Protein AF-A0A832JT34-F1 (afdb_monomer)

Solvent-accessible surface area (backbone atoms only — not comparable to full-atom values): 11904 Å² total; per-residue (Å²): 92,72,60,46,27,45,52,29,55,34,42,14,40,31,44,39,16,64,70,36,88,76,58,38,64,64,48,32,51,50,22,54,52,52,50,52,53,44,54,52,50,54,57,48,48,62,59,65,44,47,63,58,54,53,49,51,54,51,48,52,54,52,51,47,52,53,51,50,58,54,47,73,73,50,87,69,89,50,70,65,58,50,51,50,53,51,49,51,51,51,52,53,52,52,51,51,48,52,49,49,66,52,49,52,57,51,53,38,35,52,53,18,42,39,52,38,36,33,73,70,36,58,67,53,18,50,56,60,54,63,51,49,62,60,53,50,52,50,50,53,52,37,57,58,52,39,51,57,24,47,54,48,22,54,53,24,48,55,47,24,54,53,22,44,52,37,32,76,73,66,43,88,61,16,63,61,51,19,52,54,21,45,55,51,18,50,54,18,48,53,49,34,52,49,44,51,50,52,47,53,50,52,52,48,54,52,64,56,47,49,60,53,49,50,50,54,55,41,49,57,35,38,76,69,66,78,41,54,75,11,64,70,72,54

Sequence (234 aa):
MALGLLLPLILRDVVTALSSTPPDSRLLNQGMISLAAVAVAVSATEWLLRPFWNQMARGIVSVKKRILGRAATARGEGGDVIGRIVSDVDFVIWNSAAGFTAMLPSLLMAAASLAAMASLSPAMGLLGASIIPPLAAVTEFYGRRVEQARSVERSYYSQSIHSAERYLNGEAGGLSEFHTSLDRWLAGIMRIIHYDRVFWFSGLAVGASLPLAVLWLGLAELERGSMNVGALAG

pLDDT: mean 84.87, std 9.62, range [45.0, 97.5]

Nearest PDB structures (foldseek):
  7nsu-assembly1_D  TM=5.931E-01  e=7.763E+00  Escherichia coli
  2b5u-assembly2_C  TM=4.747E-01  e=4.703E+00  Escherichia coli
  1jch-assembly1_A  TM=4.566E-01  e=8.162E+00  Escherichia coli str. K-12 substr. W3110

Foldseek 3Di:
DLLLLQLLVLLLQLVLQVPDVVRDPVSNVVSVVSVVVSVVVVVVVVVVCVVVVVVLVVVLVVVLVVVVVVVVVVDDDCPVVSVVVNVVSCVVSVVVVVVCVVPVVVVVSLVSVLVNLCVQPVVSSVLSVVLVVVLVVLVVVLVVQLVVLVVQLVVLVVQLVVLVVCVVVVHPCSVVSNVVSVVSNVVSVVSNVVSVCSSVVSVVVSVVVSLVVLVVVVVVCVVVVVHPPSSSRD

Mean predicted aligned error: 8.64 Å

Radius of gyration: 27.17 Å; Cα contacts (8 Å, |Δi|>4): 173; chains: 1; bounding box: 67×34×78 Å

Structure (mmCIF, N/CA/C/O backbone):
data_AF-A0A832JT34-F1
#
_entry.id   AF-A0A832JT34-F1
#
loop_
_atom_site.group_PDB
_atom_site.id
_atom_site.type_symbol
_atom_site.label_atom_id
_atom_site.label_alt_id
_atom_site.label_comp_id
_atom_site.label_asym_id
_atom_site.label_entity_id
_atom_site.label_seq_id
_atom_site.pdbx_PDB_ins_code
_atom_site.Cartn_x
_atom_site.Cartn_y
_atom_site.Cartn_z
_atom_site.occupancy
_atom_site.B_iso_or_equiv
_atom_site.auth_seq_id
_atom_site.auth_comp_id
_atom_site.auth_asym_id
_atom_site.auth_atom_id
_atom_site.pdbx_PDB_model_num
ATOM 1 N N . MET A 1 1 ? 3.769 5.427 15.290 1.00 45.00 1 MET A N 1
ATOM 2 C CA . MET A 1 1 ? 3.607 4.005 15.668 1.00 45.00 1 MET A CA 1
ATOM 3 C C . MET A 1 1 ? 2.590 3.828 16.799 1.00 45.00 1 MET A C 1
ATOM 5 O O . MET A 1 1 ? 1.593 3.174 16.555 1.00 45.00 1 MET A O 1
ATOM 9 N N . ALA A 1 2 ? 2.736 4.485 17.962 1.00 48.16 2 ALA A N 1
ATOM 10 C CA . ALA A 1 2 ? 1.702 4.469 19.017 1.00 48.16 2 AL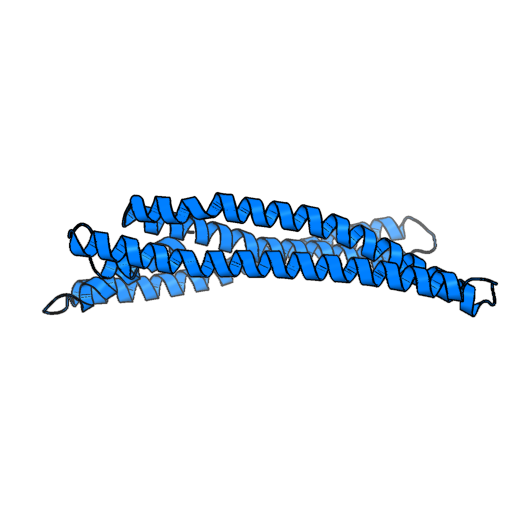A A CA 1
ATOM 11 C C . ALA A 1 2 ? 0.344 5.059 18.565 1.00 48.16 2 ALA A C 1
ATOM 13 O O . ALA A 1 2 ? -0.707 4.534 18.901 1.00 48.16 2 ALA A O 1
ATOM 14 N N . LEU A 1 3 ? 0.365 6.100 17.726 1.00 58.81 3 LEU A N 1
ATOM 15 C CA . LEU A 1 3 ? -0.834 6.824 17.271 1.00 58.81 3 LEU A CA 1
ATOM 16 C C . LEU A 1 3 ? -1.806 5.984 16.420 1.00 58.81 3 LEU A C 1
ATOM 18 O O . LEU A 1 3 ? -3.012 6.184 16.512 1.00 58.81 3 LEU A O 1
ATOM 22 N N . G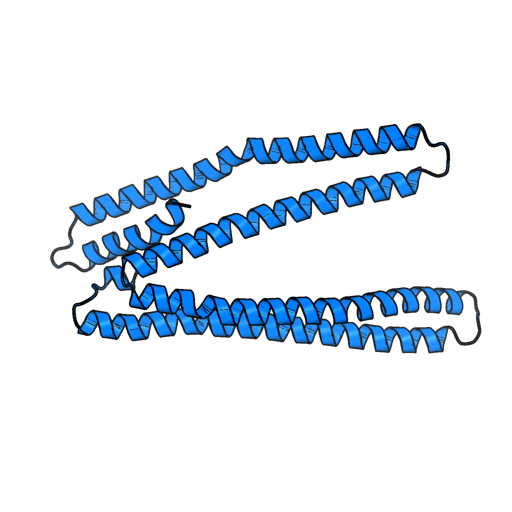LY A 1 4 ? -1.300 5.019 15.641 1.00 60.50 4 GLY A N 1
ATOM 23 C CA . GLY A 1 4 ? -2.143 4.117 14.840 1.00 60.50 4 GLY A CA 1
ATOM 24 C C . GLY A 1 4 ? -2.876 3.064 15.676 1.00 60.50 4 GLY A C 1
ATOM 25 O O . GLY A 1 4 ? -3.906 2.560 15.252 1.00 60.50 4 GLY A O 1
ATOM 26 N N . LEU A 1 5 ? -2.364 2.766 16.875 1.00 65.31 5 LEU A N 1
ATOM 27 C CA . LEU A 1 5 ? -2.963 1.839 17.840 1.00 65.31 5 LEU A CA 1
ATOM 28 C C . LEU A 1 5 ? -4.026 2.558 18.684 1.00 65.31 5 LEU A C 1
ATOM 30 O O . LEU A 1 5 ? -5.033 1.975 19.067 1.00 65.31 5 LEU A O 1
ATOM 34 N N . LEU A 1 6 ? -3.805 3.850 18.943 1.00 78.12 6 LEU A N 1
ATOM 35 C CA . LEU A 1 6 ? -4.688 4.678 19.758 1.00 78.12 6 LEU A CA 1
ATOM 36 C C . LEU A 1 6 ? -6.021 4.977 19.065 1.00 78.12 6 LEU A C 1
ATOM 38 O O . LEU A 1 6 ? -7.041 4.955 19.733 1.00 78.12 6 LEU A O 1
ATOM 42 N N . LEU A 1 7 ? -6.039 5.226 17.752 1.00 81.25 7 LEU A N 1
ATOM 43 C CA . LEU A 1 7 ? -7.270 5.557 17.015 1.00 81.25 7 LEU A CA 1
ATOM 44 C C . LEU A 1 7 ? -8.380 4.491 17.160 1.00 81.25 7 LEU A C 1
ATOM 46 O O . LEU A 1 7 ? -9.462 4.863 17.613 1.00 81.25 7 LEU A O 1
ATOM 50 N N . PRO A 1 8 ? -8.122 3.199 16.872 1.00 82.50 8 PRO A N 1
ATOM 51 C CA . PRO A 1 8 ? -9.054 2.098 17.146 1.00 82.50 8 PRO A CA 1
ATOM 52 C C . PRO A 1 8 ? -9.580 2.079 18.587 1.00 82.50 8 PRO A C 1
ATOM 54 O O . PRO A 1 8 ? -10.782 2.047 18.836 1.00 82.50 8 PRO A O 1
ATOM 57 N N . LEU A 1 9 ? -8.680 2.184 19.569 1.00 82.94 9 LEU A N 1
ATOM 58 C CA . LEU A 1 9 ? -9.044 2.140 20.988 1.00 82.94 9 LEU A CA 1
ATOM 59 C C . LEU A 1 9 ? -9.893 3.345 21.412 1.00 82.94 9 LEU A C 1
ATOM 61 O O . LEU A 1 9 ? -10.832 3.203 22.191 1.00 82.94 9 LEU A O 1
ATOM 65 N N . ILE A 1 10 ? -9.592 4.527 20.877 1.00 86.62 10 ILE A N 1
ATOM 66 C CA . ILE A 1 10 ? -10.367 5.733 21.148 1.00 86.62 10 ILE A CA 1
ATOM 67 C C . ILE A 1 10 ? -11.753 5.639 20.500 1.00 86.62 10 ILE A C 1
ATOM 69 O O . ILE A 1 10 ? -12.741 6.012 21.131 1.00 86.62 10 ILE A O 1
ATOM 73 N N . LEU A 1 11 ? -11.848 5.120 19.272 1.00 86.56 11 LEU A N 1
ATOM 74 C CA . LEU A 1 11 ? -13.132 4.868 18.614 1.00 86.56 11 LEU A CA 1
ATOM 75 C C . LEU A 1 11 ? -13.976 3.880 19.417 1.00 86.56 11 LEU A C 1
ATOM 77 O O . LEU A 1 11 ? -15.154 4.154 19.648 1.00 86.56 11 LEU A O 1
ATOM 81 N N . ARG A 1 12 ? -13.368 2.802 19.930 1.00 88.00 12 ARG A N 1
ATOM 82 C CA . ARG A 1 12 ? -14.036 1.887 20.860 1.00 88.00 12 ARG A CA 1
ATOM 83 C C . ARG A 1 12 ? -14.626 2.630 22.046 1.00 88.00 12 ARG A C 1
ATOM 85 O O . ARG A 1 12 ? -15.796 2.419 22.361 1.00 88.00 12 ARG A O 1
ATOM 92 N N . ASP A 1 13 ? -13.836 3.458 22.719 1.00 88.31 13 ASP A N 1
ATOM 93 C CA . ASP A 1 13 ? -14.269 4.143 23.938 1.00 88.31 13 ASP A CA 1
ATOM 94 C C . ASP A 1 13 ? -15.400 5.143 23.649 1.00 88.31 13 ASP A C 1
ATOM 96 O O . ASP A 1 13 ? -16.405 5.155 24.359 1.00 88.31 13 ASP A O 1
ATOM 100 N N . VAL A 1 14 ? -15.300 5.908 22.555 1.00 89.06 14 VAL A N 1
ATOM 101 C CA . VAL A 1 14 ? -16.344 6.847 22.106 1.00 89.06 14 VAL A CA 1
ATOM 102 C C . VAL A 1 14 ? -17.642 6.116 21.763 1.00 89.06 14 VAL A C 1
ATOM 104 O O . VAL A 1 14 ? -18.712 6.508 22.228 1.00 89.06 14 VAL A O 1
ATOM 107 N N . VAL A 1 15 ? -17.572 5.038 20.980 1.00 90.44 15 VAL A N 1
ATOM 108 C CA . VAL A 1 15 ? -18.761 4.266 20.588 1.00 90.44 15 VAL A CA 1
ATOM 109 C C . VAL A 1 15 ? -19.371 3.558 21.796 1.00 90.44 15 VAL A C 1
ATOM 111 O O . VAL A 1 15 ? -20.590 3.567 21.951 1.00 90.44 15 VAL A O 1
ATOM 114 N N . THR A 1 16 ? -18.547 3.017 22.698 1.00 88.62 16 THR A N 1
ATOM 115 C CA . THR A 1 16 ? -19.021 2.413 23.953 1.00 88.62 16 THR A CA 1
ATOM 116 C C . THR A 1 16 ? -19.780 3.442 24.789 1.00 88.62 16 THR A C 1
ATOM 118 O O . THR A 1 16 ? -20.903 3.167 25.209 1.00 88.62 16 THR A O 1
ATOM 121 N N . ALA A 1 17 ? -19.220 4.644 24.958 1.00 89.88 17 ALA A N 1
ATOM 122 C CA . ALA A 1 17 ? -19.837 5.740 25.702 1.00 89.88 17 ALA A CA 1
ATOM 123 C C . ALA A 1 17 ? -21.180 6.193 25.111 1.00 89.88 17 ALA A C 1
ATOM 125 O O . ALA A 1 17 ? -22.105 6.512 25.852 1.00 89.88 17 ALA A O 1
ATOM 126 N N . LEU A 1 18 ? -21.294 6.222 23.780 1.00 90.19 18 LEU A N 1
ATOM 127 C CA . LEU A 1 18 ? -22.533 6.578 23.082 1.00 90.19 18 LEU A CA 1
ATOM 128 C C . LEU A 1 18 ? -23.580 5.461 23.131 1.00 90.19 18 LEU A C 1
ATOM 130 O O . LEU A 1 18 ? -24.774 5.744 23.118 1.00 90.19 18 LEU A O 1
ATOM 134 N N . SER A 1 19 ? -23.141 4.202 23.176 1.00 90.12 19 SER A N 1
ATOM 135 C CA . SER A 1 19 ? -24.027 3.035 23.237 1.00 90.12 19 SER A CA 1
ATOM 136 C C . SER A 1 19 ? -24.595 2.761 24.635 1.00 90.12 19 SER A C 1
ATOM 138 O O . SER A 1 19 ? -25.567 2.016 24.762 1.00 90.12 19 SER A O 1
ATOM 140 N N . SER A 1 20 ? -24.016 3.345 25.691 1.00 88.00 20 SER A N 1
ATOM 141 C CA . SER A 1 20 ? -24.523 3.180 27.054 1.00 88.00 20 SER A CA 1
ATOM 142 C C . SER A 1 20 ? -25.805 3.989 27.273 1.00 88.00 20 SER A C 1
ATOM 144 O O . SER A 1 20 ? -25.994 5.061 26.702 1.00 88.00 20 SER A O 1
ATOM 146 N N . THR A 1 21 ? -26.708 3.484 28.118 1.00 84.88 21 THR A N 1
ATOM 147 C CA . THR A 1 21 ? -27.956 4.182 28.467 1.00 84.88 21 THR A CA 1
ATOM 148 C C . THR A 1 21 ? -28.032 4.395 29.987 1.00 84.88 21 THR A C 1
ATOM 150 O O . THR A 1 21 ? -28.211 3.413 30.709 1.00 84.88 21 THR A O 1
ATOM 153 N N . PRO A 1 22 ? -27.915 5.642 30.496 1.00 86.81 22 PRO A N 1
ATOM 154 C CA . PRO A 1 22 ? -27.609 6.871 29.753 1.00 86.81 22 PRO A CA 1
ATOM 155 C C . PRO A 1 22 ? -26.161 6.897 29.204 1.00 86.81 22 PRO A C 1
ATOM 157 O O . PRO A 1 22 ? -25.315 6.129 29.675 1.00 86.81 22 PRO A O 1
ATOM 160 N N . PRO A 1 23 ? -25.856 7.767 28.221 1.00 87.00 23 PRO A N 1
ATOM 161 C CA . PRO A 1 23 ? -24.506 7.900 27.673 1.00 87.00 23 PRO A CA 1
ATOM 162 C C . PRO A 1 23 ? -23.466 8.289 28.733 1.00 87.00 23 PRO A C 1
ATOM 164 O O . PRO A 1 23 ? -23.720 9.163 29.568 1.00 87.00 23 PRO A O 1
ATOM 167 N N . ASP A 1 24 ? -22.281 7.675 28.690 1.00 90.81 24 ASP A N 1
ATOM 168 C CA . ASP A 1 24 ? -21.183 7.989 29.611 1.00 90.81 24 ASP A CA 1
ATOM 169 C C . ASP A 1 24 ? -20.406 9.228 29.140 1.00 90.81 24 ASP A C 1
ATOM 171 O O . ASP A 1 24 ? -19.430 9.157 28.387 1.00 90.81 24 ASP A O 1
ATOM 175 N N . SER A 1 25 ? -20.822 10.398 29.626 1.00 89.25 25 SER A N 1
ATOM 176 C CA . SER A 1 25 ? -20.194 11.681 29.295 1.00 89.25 25 SER A CA 1
ATOM 177 C C . SER A 1 25 ? -18.710 11.768 29.675 1.00 89.25 25 SER A C 1
ATOM 179 O O . SER A 1 25 ? -17.975 12.553 29.073 1.00 89.25 25 SER A O 1
ATOM 181 N N . ARG A 1 26 ? -18.237 11.008 30.675 1.00 89.31 26 ARG A N 1
ATOM 182 C CA . ARG A 1 26 ? -16.819 11.034 31.075 1.00 89.31 26 ARG A CA 1
ATOM 183 C C . ARG A 1 26 ? -15.971 10.281 30.065 1.00 89.31 26 ARG A C 1
ATOM 185 O O . ARG A 1 26 ? -14.965 10.827 29.613 1.00 89.31 26 ARG A O 1
ATOM 192 N N . LEU A 1 27 ? -16.399 9.076 29.693 1.00 86.31 27 LEU A N 1
ATOM 193 C CA . LEU A 1 27 ? -15.717 8.259 28.693 1.00 86.31 27 LEU A CA 1
ATOM 194 C C . LEU A 1 27 ? -15.725 8.951 27.319 1.00 86.31 27 LEU A C 1
ATOM 196 O O . LEU A 1 27 ? -14.698 8.998 26.644 1.00 86.31 27 LEU A O 1
ATOM 200 N N . LEU A 1 28 ? -16.838 9.601 26.959 1.00 88.00 28 LEU A N 1
ATOM 201 C CA . LEU A 1 28 ? -16.944 10.396 25.734 1.00 88.00 28 LEU A CA 1
ATOM 202 C C . LEU A 1 28 ? -15.943 11.562 25.707 1.00 88.00 28 LEU A C 1
ATOM 204 O O . LEU A 1 28 ? -15.218 11.737 24.728 1.00 88.00 28 LEU A O 1
ATOM 208 N N . ASN A 1 29 ? -15.860 12.341 26.791 1.00 88.00 29 ASN A N 1
ATOM 209 C CA . ASN A 1 29 ? -14.917 13.458 26.887 1.00 88.00 29 ASN A CA 1
ATOM 210 C C . ASN A 1 29 ? -13.458 12.987 26.820 1.00 88.00 29 ASN A C 1
ATOM 212 O O . ASN A 1 29 ? -12.639 13.623 26.157 1.00 88.00 29 ASN A O 1
ATOM 216 N N . GLN A 1 30 ? -13.130 11.866 27.468 1.00 86.75 30 GLN A N 1
ATOM 217 C CA . GLN A 1 30 ? -11.798 11.263 27.387 1.00 86.75 30 GLN A CA 1
ATOM 218 C C . GLN A 1 30 ? -11.463 10.830 25.957 1.00 86.75 30 GLN A C 1
ATOM 220 O O . GLN A 1 30 ? -10.378 11.145 25.470 1.00 86.75 30 GLN A O 1
ATOM 225 N N . GLY A 1 31 ? -12.400 10.184 25.259 1.00 84.06 31 GLY A N 1
ATOM 226 C CA . GLY A 1 31 ? -12.224 9.804 23.860 1.00 84.06 31 GLY A CA 1
ATOM 227 C C . GLY A 1 31 ? -11.991 11.012 22.946 1.00 84.06 31 GLY A C 1
ATOM 228 O O . GLY A 1 31 ? -11.044 11.027 22.161 1.00 84.06 31 GLY A O 1
ATOM 229 N N . MET A 1 32 ? -12.776 12.080 23.107 1.00 84.69 32 MET A N 1
ATOM 230 C CA . MET A 1 32 ? -12.621 13.318 22.330 1.00 84.69 32 MET A CA 1
ATOM 231 C C . MET A 1 32 ? -11.272 14.015 22.574 1.00 84.69 32 MET A C 1
ATOM 233 O O . MET A 1 32 ? -10.626 14.460 21.622 1.00 84.69 32 MET A O 1
ATOM 237 N N . ILE A 1 33 ? -10.811 14.085 23.827 1.00 87.06 33 ILE A N 1
ATOM 238 C CA . ILE A 1 33 ? -9.495 14.653 24.169 1.00 87.06 33 ILE A CA 1
ATOM 239 C C . ILE A 1 33 ? -8.371 13.802 23.570 1.00 87.06 33 ILE A C 1
ATOM 241 O O . ILE A 1 33 ? -7.431 14.349 22.992 1.00 87.06 33 ILE A O 1
ATOM 245 N N . SER A 1 34 ? -8.472 12.476 23.659 1.00 82.69 34 SER A N 1
ATOM 246 C CA . SER A 1 34 ? -7.487 11.566 23.075 1.00 82.69 34 SER A CA 1
ATOM 247 C C . SER A 1 34 ? -7.431 11.685 21.548 1.00 82.69 34 SER A C 1
ATOM 249 O O . SER A 1 34 ? -6.334 11.702 20.993 1.00 82.69 34 SER A O 1
ATOM 251 N N . LEU A 1 35 ? -8.569 11.858 20.859 1.00 83.88 35 LEU A N 1
ATOM 252 C CA . LEU A 1 35 ? -8.604 12.145 19.414 1.00 83.88 35 LEU A CA 1
ATOM 253 C C . LEU A 1 35 ? -7.859 13.440 19.079 1.00 83.88 35 LEU A C 1
ATOM 255 O O . LEU A 1 35 ? -7.022 13.453 18.175 1.00 83.88 35 LEU A O 1
ATOM 259 N N . ALA A 1 36 ? -8.128 14.516 19.822 1.00 83.12 36 ALA A N 1
ATOM 260 C CA . ALA A 1 36 ? -7.453 15.795 19.623 1.00 83.12 36 ALA A CA 1
ATOM 261 C C . ALA A 1 36 ? -5.937 15.676 19.857 1.00 83.12 36 ALA A C 1
ATOM 263 O O . ALA A 1 36 ? -5.143 16.159 19.049 1.00 83.12 36 ALA A O 1
ATOM 264 N N . ALA A 1 37 ? -5.524 14.975 20.917 1.00 82.50 37 ALA A N 1
ATOM 265 C CA . ALA A 1 37 ? -4.118 14.726 21.216 1.00 82.50 37 ALA A CA 1
ATOM 266 C C . ALA A 1 37 ? -3.428 13.907 20.112 1.00 82.50 37 ALA A C 1
ATOM 268 O O . ALA A 1 37 ? -2.315 14.245 19.704 1.00 82.50 37 ALA A O 1
ATOM 269 N N . VAL A 1 38 ? -4.095 12.875 19.582 1.00 83.50 38 VAL A N 1
ATOM 270 C CA . VAL A 1 38 ? -3.588 12.082 18.454 1.00 83.50 38 VAL A CA 1
ATOM 271 C C . VAL A 1 38 ? -3.441 12.949 17.205 1.00 83.50 38 VAL A C 1
ATOM 273 O O . VAL A 1 38 ? -2.386 12.915 16.576 1.00 83.50 38 VAL A O 1
ATOM 276 N N . ALA A 1 39 ? -4.441 13.764 16.866 1.00 81.56 39 ALA A N 1
ATOM 277 C CA . ALA A 1 39 ? -4.395 14.646 15.700 1.00 81.56 39 ALA A CA 1
ATOM 278 C C . ALA A 1 39 ? -3.241 15.660 15.783 1.00 81.56 39 ALA A C 1
ATOM 280 O O . ALA A 1 39 ? -2.503 15.848 14.810 1.00 81.56 39 ALA A O 1
ATOM 281 N N . VAL A 1 40 ? -3.035 16.266 16.958 1.00 82.94 40 VAL A N 1
ATOM 282 C CA . VAL A 1 40 ? -1.903 17.168 17.217 1.00 82.94 40 VAL A CA 1
A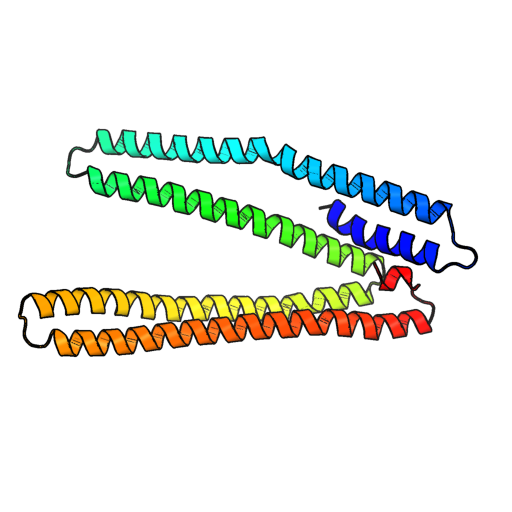TOM 283 C C . VAL A 1 40 ? -0.581 16.422 17.083 1.00 82.94 40 VAL A C 1
ATOM 285 O O . VAL A 1 40 ? 0.322 16.906 16.406 1.00 82.94 40 VAL A O 1
ATOM 288 N N . ALA A 1 41 ? -0.464 15.235 17.679 1.00 79.62 41 ALA A N 1
ATOM 289 C CA . ALA A 1 41 ? 0.757 14.445 17.616 1.00 79.62 41 ALA A CA 1
ATOM 290 C C . ALA A 1 41 ? 1.091 14.016 16.179 1.00 79.62 41 ALA A C 1
ATOM 292 O O . ALA A 1 41 ? 2.232 14.187 15.757 1.00 79.62 41 ALA A O 1
ATOM 293 N N . VAL A 1 42 ? 0.118 13.534 15.396 1.00 77.44 42 VAL A N 1
ATOM 294 C CA . VAL A 1 42 ? 0.309 13.187 13.974 1.00 77.44 42 VAL A CA 1
ATOM 295 C C . VAL A 1 42 ? 0.792 14.408 13.192 1.00 77.44 42 VAL A C 1
ATOM 297 O O . VAL A 1 42 ? 1.835 14.347 12.543 1.00 77.44 42 VAL A O 1
ATOM 300 N N . SER A 1 43 ? 0.100 15.541 13.332 1.00 79.12 43 SER A N 1
ATOM 301 C CA . SER A 1 43 ? 0.452 16.787 12.638 1.00 79.12 43 SER A CA 1
ATOM 302 C C . SER A 1 43 ? 1.847 17.292 13.026 1.00 79.12 43 SER A C 1
ATOM 304 O O . SER A 1 43 ? 2.625 17.724 12.176 1.00 79.12 43 SER A O 1
ATOM 306 N N . ALA A 1 44 ? 2.201 17.193 14.309 1.00 80.00 44 ALA A N 1
ATOM 307 C CA . ALA A 1 44 ? 3.528 17.542 14.800 1.00 80.00 44 ALA A CA 1
ATOM 308 C C . ALA A 1 44 ? 4.605 16.604 14.242 1.00 80.00 44 ALA A C 1
ATOM 310 O O . ALA A 1 44 ? 5.700 17.061 13.929 1.00 80.00 44 ALA A O 1
ATOM 311 N N . THR A 1 45 ? 4.304 15.313 14.079 1.00 77.50 45 THR A N 1
ATOM 312 C CA . THR A 1 45 ? 5.263 14.332 13.551 1.00 77.50 45 THR A CA 1
ATOM 313 C C . THR A 1 45 ? 5.656 14.666 12.111 1.00 77.50 45 THR A C 1
ATOM 315 O O . THR A 1 45 ? 6.844 14.671 11.798 1.00 77.50 45 THR A O 1
ATOM 318 N N . GLU A 1 46 ? 4.692 15.037 11.264 1.00 76.56 46 GLU A N 1
ATOM 319 C CA . GLU A 1 46 ? 4.958 15.487 9.889 1.00 76.56 46 GLU A CA 1
ATOM 320 C C . GLU A 1 46 ? 5.892 16.701 9.859 1.00 76.56 46 GLU A C 1
ATOM 322 O O . GLU A 1 46 ? 6.873 16.747 9.112 1.00 76.56 46 GLU A O 1
ATOM 327 N N . TRP A 1 47 ? 5.658 17.666 10.749 1.00 80.62 47 TRP A N 1
ATOM 328 C CA . TRP A 1 47 ? 6.533 18.828 10.865 1.00 80.62 47 TRP A CA 1
ATOM 329 C C . TRP A 1 47 ? 7.934 18.464 11.378 1.00 80.62 47 TRP A C 1
ATOM 331 O O . TRP A 1 47 ? 8.940 18.988 10.893 1.00 80.62 47 TRP A O 1
ATOM 341 N N . LEU A 1 48 ? 8.021 17.534 12.331 1.00 80.31 48 LEU A N 1
ATOM 342 C CA . LEU A 1 48 ? 9.276 17.052 12.912 1.00 80.31 48 LEU A CA 1
ATOM 343 C C . LEU A 1 48 ? 10.113 16.213 11.940 1.00 80.31 48 LEU A C 1
ATOM 345 O O . LEU A 1 48 ? 11.317 16.092 12.151 1.00 80.31 48 LEU A O 1
ATOM 349 N N . LEU A 1 49 ? 9.531 15.686 10.859 1.00 80.81 49 LEU A N 1
ATOM 350 C CA . LEU A 1 49 ? 10.273 15.012 9.787 1.00 80.81 49 LEU A CA 1
ATOM 351 C C . LEU A 1 49 ? 10.962 15.994 8.826 1.00 80.81 49 LEU A C 1
ATOM 353 O O . LEU A 1 49 ? 11.854 15.602 8.071 1.00 80.81 49 LEU A O 1
ATOM 357 N N . ARG A 1 50 ? 10.635 17.291 8.868 1.00 84.25 50 ARG A N 1
ATOM 358 C CA . ARG A 1 50 ? 11.257 18.319 8.014 1.00 84.25 50 ARG A CA 1
ATOM 359 C C . ARG A 1 50 ? 12.800 18.323 8.037 1.00 84.25 50 ARG A C 1
ATOM 361 O O . ARG A 1 50 ? 13.392 18.457 6.966 1.00 84.25 50 ARG A O 1
ATOM 368 N N . PRO A 1 51 ? 13.502 18.187 9.182 1.00 86.62 51 PRO A N 1
ATOM 369 C CA . PRO A 1 51 ? 14.963 18.133 9.209 1.00 86.62 51 PRO A CA 1
ATOM 370 C C . PRO A 1 51 ? 15.530 16.917 8.470 1.00 86.62 51 PRO A C 1
ATOM 372 O O . PRO A 1 51 ? 16.520 17.067 7.757 1.00 86.62 51 PRO A O 1
ATOM 375 N N . PHE A 1 52 ? 14.882 15.752 8.585 1.00 83.00 52 PHE A N 1
ATOM 376 C CA . PHE A 1 52 ? 15.249 14.548 7.835 1.00 83.00 52 PHE A CA 1
ATOM 377 C C . PHE A 1 52 ? 15.165 14.808 6.325 1.00 83.00 52 PHE A C 1
ATOM 379 O O . PHE A 1 52 ? 16.131 14.579 5.596 1.00 83.00 52 PHE A O 1
ATOM 386 N N . TRP A 1 53 ? 14.065 15.408 5.866 1.00 80.81 53 TRP A N 1
ATOM 387 C CA . TRP A 1 53 ? 13.884 15.784 4.463 1.00 80.81 53 TRP A CA 1
ATOM 388 C C . TRP A 1 53 ? 14.915 16.802 3.969 1.00 80.81 53 TRP A C 1
ATOM 390 O O . TRP A 1 53 ? 15.502 16.640 2.898 1.00 80.81 53 TRP A O 1
ATOM 400 N N . ASN A 1 54 ? 15.213 17.818 4.780 1.00 87.31 54 ASN A N 1
ATOM 401 C CA . ASN A 1 54 ? 16.272 18.778 4.474 1.00 87.31 54 ASN A CA 1
ATOM 402 C C . ASN A 1 54 ? 17.643 18.096 4.370 1.00 87.31 54 ASN A C 1
ATOM 404 O O . ASN A 1 54 ? 18.465 18.479 3.537 1.00 87.31 54 ASN A O 1
ATOM 408 N N . GLN A 1 55 ? 17.913 17.098 5.213 1.00 86.19 55 GLN A N 1
ATOM 409 C CA . GLN A 1 55 ? 19.165 16.350 5.189 1.00 86.19 55 GLN A CA 1
ATOM 410 C C . GLN A 1 55 ? 19.273 15.465 3.946 1.00 86.19 55 GLN A C 1
ATOM 412 O O . GLN A 1 55 ? 20.333 15.449 3.322 1.00 86.19 55 GLN A O 1
ATOM 417 N N . MET A 1 56 ? 18.179 14.828 3.525 1.00 81.94 56 MET A N 1
ATOM 418 C CA . MET A 1 56 ? 18.100 14.100 2.255 1.00 81.94 56 MET A CA 1
ATOM 419 C C . MET A 1 56 ? 18.404 15.019 1.066 1.00 81.94 56 MET A C 1
ATOM 421 O O . MET A 1 56 ? 19.296 14.719 0.273 1.00 81.94 56 MET A O 1
ATOM 425 N N . ALA A 1 57 ? 17.763 16.190 0.993 1.00 83.31 57 ALA A N 1
ATOM 426 C CA . ALA A 1 57 ? 18.016 17.175 -0.061 1.00 83.31 57 ALA A CA 1
ATOM 427 C C . ALA A 1 57 ? 19.482 17.653 -0.083 1.00 83.31 57 ALA A C 1
ATOM 429 O O . ALA A 1 57 ? 20.109 17.736 -1.141 1.00 83.31 57 ALA A O 1
ATOM 430 N N . ARG A 1 58 ? 20.080 17.908 1.089 1.00 87.69 58 ARG A N 1
ATOM 431 C CA . ARG A 1 58 ? 21.515 18.233 1.201 1.00 87.69 58 ARG A CA 1
ATOM 432 C C . ARG A 1 58 ? 22.403 17.070 0.753 1.00 87.69 58 ARG A C 1
ATOM 434 O O . ARG A 1 58 ? 23.423 17.307 0.105 1.00 87.69 58 ARG A O 1
ATOM 441 N N . GLY A 1 59 ? 22.012 15.835 1.060 1.00 83.38 59 GLY A N 1
ATOM 442 C CA . GLY A 1 59 ? 22.662 14.612 0.594 1.00 83.38 59 GLY A CA 1
ATOM 443 C C . GLY A 1 59 ? 22.721 14.549 -0.932 1.00 83.38 59 GLY A C 1
ATOM 444 O O . GLY A 1 59 ? 23.817 14.421 -1.479 1.00 83.38 59 GLY A O 1
ATOM 445 N N . ILE A 1 60 ? 21.588 14.765 -1.612 1.00 80.19 60 ILE A N 1
ATOM 446 C CA . ILE A 1 60 ? 21.494 14.837 -3.085 1.00 80.19 60 ILE A CA 1
ATOM 447 C C . ILE A 1 60 ? 22.505 15.846 -3.638 1.00 80.19 60 ILE A C 1
ATOM 449 O O . ILE A 1 60 ? 23.332 15.516 -4.491 1.00 80.19 60 ILE A O 1
ATOM 453 N N . VAL A 1 61 ? 22.488 17.074 -3.110 1.00 83.94 61 VAL A N 1
ATOM 454 C CA . VAL A 1 61 ? 23.406 18.140 -3.539 1.00 83.94 61 VAL A CA 1
ATOM 455 C C . VAL A 1 61 ? 24.867 17.733 -3.327 1.00 83.94 61 VAL A C 1
ATOM 457 O O . VAL A 1 61 ? 25.707 17.983 -4.191 1.00 83.94 61 VAL A O 1
ATOM 460 N N . SER A 1 62 ? 25.191 17.088 -2.204 1.00 86.75 62 SER A N 1
ATOM 461 C CA . SER A 1 62 ? 26.557 16.643 -1.911 1.00 86.75 62 SER A CA 1
ATOM 462 C C . SER A 1 62 ? 27.051 15.564 -2.883 1.00 86.75 62 SER A C 1
ATOM 464 O O . SER A 1 62 ? 28.190 15.636 -3.351 1.00 86.75 62 SER A O 1
ATOM 466 N N . VAL A 1 63 ? 26.187 14.610 -3.250 1.00 83.75 63 VAL A N 1
ATOM 467 C CA . VAL A 1 63 ? 26.494 13.545 -4.216 1.00 83.75 63 VAL A CA 1
ATOM 468 C C . VAL A 1 63 ? 26.734 14.146 -5.596 1.00 83.75 63 VAL A C 1
ATOM 470 O O . VAL A 1 63 ? 27.771 13.877 -6.203 1.00 83.75 63 VAL A O 1
ATOM 473 N N . LYS A 1 64 ? 25.853 15.044 -6.049 1.00 82.62 64 LYS A N 1
ATOM 474 C CA . LYS A 1 64 ? 26.011 15.764 -7.320 1.00 82.62 64 LYS A CA 1
ATOM 475 C C . LYS A 1 64 ? 27.319 16.548 -7.386 1.00 82.62 64 LYS A C 1
ATOM 477 O O . LYS A 1 64 ? 28.059 16.411 -8.356 1.00 82.62 64 LYS A O 1
ATOM 482 N N . LYS A 1 65 ? 27.654 17.307 -6.334 1.00 84.06 65 LYS A N 1
ATOM 483 C CA . LYS A 1 65 ? 28.934 18.035 -6.240 1.00 84.06 65 LYS A CA 1
ATOM 484 C C . LYS A 1 65 ? 30.137 17.094 -6.352 1.00 84.06 65 LYS A C 1
ATOM 486 O O . LYS A 1 65 ? 31.101 17.424 -7.036 1.00 84.06 65 LYS A O 1
ATOM 491 N N . ARG A 1 66 ? 30.084 15.917 -5.718 1.00 83.19 66 ARG A N 1
ATOM 492 C CA . ARG A 1 66 ? 31.166 14.918 -5.769 1.00 83.19 66 ARG A CA 1
ATOM 493 C C . ARG A 1 66 ? 31.321 14.294 -7.158 1.00 83.19 66 ARG A C 1
ATOM 495 O O . ARG A 1 66 ? 32.449 14.088 -7.596 1.00 83.19 66 ARG A O 1
ATOM 502 N N . ILE A 1 67 ? 30.217 14.005 -7.843 1.00 79.56 67 ILE A N 1
ATOM 503 C CA . ILE A 1 67 ? 30.222 13.457 -9.207 1.00 79.56 67 ILE A CA 1
ATOM 504 C C . ILE A 1 67 ? 30.777 14.487 -10.190 1.00 79.56 67 ILE A C 1
ATOM 506 O O . ILE A 1 67 ? 31.712 14.178 -10.922 1.00 79.56 67 ILE A O 1
ATOM 510 N N . LEU A 1 68 ? 30.273 15.724 -10.146 1.00 75.75 68 LEU A N 1
ATOM 511 C CA . LEU A 1 68 ? 30.760 16.828 -10.976 1.00 75.75 68 LEU A CA 1
ATOM 512 C C . LEU A 1 68 ? 32.246 17.112 -10.740 1.00 75.75 68 LEU A C 1
ATOM 514 O O . LEU A 1 68 ? 32.990 17.276 -11.699 1.00 75.75 68 LEU A O 1
ATOM 518 N N . GLY A 1 69 ? 32.696 17.105 -9.481 1.00 75.50 69 GLY A N 1
ATOM 519 C CA . GLY A 1 69 ? 34.110 17.286 -9.147 1.00 75.50 69 GLY A CA 1
ATOM 520 C C . GLY A 1 69 ? 35.017 16.207 -9.748 1.00 75.50 69 GLY A C 1
ATOM 521 O O . GLY A 1 69 ? 36.104 16.525 -10.214 1.00 75.50 69 GLY A O 1
ATOM 522 N N . ARG A 1 70 ? 34.557 14.948 -9.797 1.00 72.50 70 ARG A N 1
ATOM 523 C CA . ARG A 1 70 ? 35.285 13.831 -10.431 1.00 72.50 70 ARG A CA 1
ATOM 524 C C . ARG A 1 70 ? 35.217 13.864 -11.962 1.00 72.50 70 ARG A C 1
ATOM 526 O O . ARG A 1 70 ? 36.191 13.510 -12.621 1.00 72.50 70 ARG A O 1
ATOM 533 N N . ALA A 1 71 ? 34.093 14.293 -12.529 1.00 68.31 71 ALA A N 1
ATOM 534 C CA . ALA A 1 71 ? 33.920 14.409 -13.974 1.00 68.31 71 ALA A CA 1
ATOM 535 C C . ALA A 1 71 ? 34.717 15.590 -14.553 1.00 68.31 71 ALA A C 1
ATOM 537 O O . ALA A 1 71 ? 35.339 15.449 -15.595 1.00 68.31 71 ALA A O 1
ATOM 538 N N . ALA A 1 72 ? 34.799 16.722 -13.844 1.00 63.84 72 ALA A N 1
ATOM 539 C CA . ALA A 1 72 ? 35.619 17.868 -14.248 1.00 63.84 72 ALA A CA 1
ATOM 540 C C . ALA A 1 72 ? 37.121 17.531 -14.334 1.00 63.84 72 ALA A C 1
ATOM 542 O O . ALA A 1 72 ? 37.844 18.118 -15.137 1.00 63.84 72 ALA A O 1
ATOM 543 N N . THR A 1 73 ? 37.593 16.569 -13.534 1.00 61.59 73 THR A N 1
ATOM 544 C CA . THR A 1 73 ? 38.972 16.059 -13.602 1.00 61.59 73 THR A CA 1
ATOM 545 C C . THR A 1 73 ? 39.206 15.048 -14.730 1.00 61.59 73 THR A C 1
ATOM 547 O O . THR A 1 73 ? 40.350 14.853 -15.134 1.00 61.59 73 THR A O 1
ATOM 550 N N . ALA A 1 74 ? 38.152 14.432 -15.271 1.00 63.94 74 ALA A N 1
ATOM 551 C CA . ALA A 1 74 ? 38.218 13.482 -16.379 1.00 63.94 74 ALA A CA 1
ATOM 552 C C . ALA A 1 74 ? 37.830 14.198 -17.688 1.00 63.94 74 ALA A C 1
ATOM 554 O O . ALA A 1 74 ? 36.658 14.330 -18.022 1.00 63.94 74 ALA A O 1
ATOM 555 N N . ARG A 1 75 ? 38.813 14.733 -18.421 1.00 55.38 75 ARG A N 1
ATOM 556 C CA . ARG A 1 75 ? 38.568 15.432 -19.697 1.00 55.38 75 ARG A CA 1
ATOM 557 C C . ARG A 1 75 ? 37.955 14.482 -20.740 1.00 55.38 75 ARG A C 1
ATOM 559 O O . ARG A 1 75 ? 38.598 13.500 -21.093 1.00 55.38 75 ARG A O 1
ATOM 566 N N . GLY A 1 76 ? 36.793 14.839 -21.294 1.00 55.22 76 GLY A N 1
ATOM 567 C CA . GLY A 1 76 ? 36.248 14.250 -22.528 1.00 55.22 76 GLY A CA 1
ATOM 568 C C . GLY A 1 76 ? 34.729 14.051 -22.499 1.00 55.22 76 GLY A C 1
ATOM 569 O O . GLY A 1 76 ? 34.222 13.372 -21.618 1.00 55.22 76 GLY A O 1
ATOM 570 N N . GLU A 1 77 ? 34.021 14.682 -23.445 1.00 53.41 77 GLU A N 1
ATOM 571 C CA . GLU A 1 77 ? 32.613 14.420 -23.839 1.00 53.41 77 GLU A CA 1
ATOM 572 C C . GLU A 1 77 ? 31.560 14.364 -22.705 1.00 53.41 77 GLU A C 1
ATOM 574 O O . GLU A 1 77 ? 30.540 13.686 -22.782 1.00 53.41 77 GLU A O 1
ATOM 579 N N . GLY A 1 78 ? 31.791 15.117 -21.626 1.00 54.84 78 GLY A N 1
ATOM 580 C CA . GLY A 1 78 ? 31.071 14.941 -20.363 1.00 54.84 78 GLY A CA 1
ATOM 581 C C . GLY A 1 78 ? 29.693 15.599 -20.239 1.00 54.84 78 GLY A C 1
ATOM 582 O O . GLY A 1 78 ? 29.017 15.327 -19.257 1.00 54.84 78 GLY A O 1
ATOM 583 N N . GLY A 1 79 ? 29.249 16.459 -21.162 1.00 59.00 79 GLY A N 1
ATOM 584 C CA . GLY A 1 79 ? 28.029 17.266 -20.967 1.00 59.00 79 GLY A CA 1
ATOM 585 C C . GLY A 1 79 ? 26.750 16.434 -20.794 1.00 59.00 79 GLY A C 1
ATOM 586 O O . GLY A 1 79 ? 26.030 16.596 -19.808 1.00 59.00 79 GLY A O 1
ATOM 587 N N . ASP A 1 80 ? 26.511 15.503 -21.717 1.00 66.44 80 ASP A N 1
ATOM 588 C CA . ASP A 1 80 ? 25.305 14.663 -21.732 1.00 66.44 80 ASP A CA 1
ATOM 589 C C . ASP A 1 80 ? 25.364 13.543 -20.674 1.00 66.44 80 ASP A C 1
ATOM 591 O O . ASP A 1 80 ? 24.389 13.248 -19.979 1.00 66.44 80 ASP A O 1
ATOM 595 N N . VAL A 1 81 ? 26.560 12.990 -20.444 1.00 65.94 81 VAL A N 1
ATOM 596 C CA . VAL A 1 81 ? 26.810 11.978 -19.405 1.00 65.94 81 VAL A CA 1
ATOM 597 C C . VAL A 1 81 ? 26.638 12.568 -18.002 1.00 65.94 81 VAL A C 1
ATOM 599 O O . VAL A 1 81 ? 26.011 11.949 -17.144 1.00 65.94 81 VAL A O 1
ATOM 602 N N . ILE A 1 82 ? 27.137 13.783 -17.759 1.00 69.38 82 ILE A N 1
ATOM 603 C CA . ILE A 1 82 ? 26.937 14.498 -16.492 1.00 69.38 82 ILE A CA 1
ATOM 604 C C . ILE A 1 82 ? 25.453 14.815 -16.295 1.00 69.38 82 ILE A C 1
ATOM 606 O O . ILE A 1 82 ? 24.941 14.594 -15.198 1.00 69.38 82 ILE A O 1
ATOM 610 N N . GLY A 1 83 ? 24.760 15.294 -17.335 1.00 69.38 83 GLY A N 1
ATOM 611 C CA . GLY A 1 83 ? 23.322 15.570 -17.290 1.00 69.38 83 GLY A CA 1
ATOM 612 C C . GLY A 1 83 ? 22.505 14.340 -16.888 1.00 69.38 83 GLY A C 1
ATOM 613 O O . GLY A 1 83 ? 21.709 14.411 -15.949 1.00 69.38 83 GLY A O 1
ATOM 614 N N . ARG A 1 84 ? 22.775 13.189 -17.517 1.00 72.62 84 ARG A N 1
ATOM 615 C CA . ARG A 1 84 ? 22.146 11.904 -17.176 1.00 72.62 84 ARG A CA 1
ATOM 616 C C . ARG A 1 84 ? 22.464 11.446 -15.759 1.00 72.62 84 ARG A C 1
ATOM 618 O O . ARG A 1 84 ? 21.539 11.168 -15.010 1.00 72.62 84 ARG A O 1
ATOM 625 N N . ILE A 1 85 ? 23.731 11.448 -15.339 1.00 75.25 85 ILE A N 1
ATOM 626 C CA . ILE A 1 85 ? 24.102 10.995 -13.986 1.00 75.25 85 ILE A CA 1
ATOM 627 C C . ILE A 1 85 ? 23.470 11.888 -12.906 1.00 75.25 85 ILE A C 1
ATOM 629 O O . ILE A 1 85 ? 23.013 11.401 -11.873 1.00 75.25 85 ILE A O 1
ATOM 633 N N . VAL A 1 86 ? 23.434 13.205 -13.120 1.00 75.75 86 VAL A N 1
ATOM 634 C CA . VAL A 1 86 ? 22.803 14.152 -12.188 1.00 75.75 86 VAL A CA 1
ATOM 635 C C . VAL A 1 86 ? 21.291 13.912 -12.104 1.00 75.75 86 VAL A C 1
ATOM 637 O O . VAL A 1 86 ? 20.743 13.984 -11.001 1.00 75.75 86 VAL A O 1
ATOM 640 N N . SER A 1 87 ? 20.641 13.601 -13.230 1.00 78.88 87 SER A N 1
ATOM 641 C CA . SER A 1 87 ? 19.218 13.243 -13.287 1.00 78.88 87 SER A CA 1
ATOM 642 C C . SER A 1 87 ? 18.931 11.895 -12.615 1.00 78.88 87 SER A C 1
ATOM 644 O O . SER A 1 87 ? 18.010 11.805 -11.805 1.00 78.88 87 SER A O 1
ATOM 646 N N . ASP A 1 88 ? 19.770 10.883 -12.843 1.00 79.94 88 ASP A N 1
ATOM 647 C CA . ASP A 1 88 ? 19.641 9.555 -12.235 1.00 79.94 88 ASP A CA 1
ATOM 648 C C . ASP A 1 88 ? 19.769 9.621 -10.705 1.00 79.94 88 ASP A C 1
ATOM 650 O O . ASP A 1 88 ? 19.030 8.953 -9.983 1.00 79.94 88 ASP A O 1
ATOM 654 N N . VAL A 1 89 ? 20.662 10.470 -10.182 1.00 80.00 89 VAL A N 1
ATOM 655 C CA . VAL A 1 89 ? 20.809 10.692 -8.732 1.00 80.00 89 VAL A CA 1
ATOM 656 C C . VAL A 1 89 ? 19.552 11.318 -8.126 1.00 80.00 89 VAL A C 1
ATOM 658 O O . VAL A 1 89 ? 19.126 10.886 -7.053 1.00 80.00 89 VAL A O 1
ATOM 661 N N . ASP A 1 90 ? 18.947 12.309 -8.793 1.00 78.56 90 ASP A N 1
ATOM 662 C CA . ASP A 1 90 ? 17.663 12.863 -8.348 1.00 78.56 90 ASP A CA 1
ATOM 663 C C . ASP A 1 90 ? 16.580 11.790 -8.363 1.00 78.56 90 ASP A C 1
ATOM 665 O O . ASP A 1 90 ? 15.873 11.625 -7.370 1.00 78.56 90 ASP A O 1
ATOM 669 N N . PHE A 1 91 ? 16.481 11.039 -9.461 1.00 78.94 91 PHE A N 1
ATOM 670 C CA . PHE A 1 91 ? 15.473 10.004 -9.638 1.00 78.94 91 PHE A CA 1
ATOM 671 C C . PHE A 1 91 ? 15.578 8.922 -8.561 1.00 78.94 91 PHE A C 1
ATOM 673 O O . PHE A 1 91 ? 14.576 8.583 -7.931 1.00 78.94 91 PHE A O 1
ATOM 680 N N . VAL A 1 92 ? 16.780 8.398 -8.307 1.00 79.94 92 VAL A N 1
ATOM 681 C CA . VAL A 1 92 ? 16.998 7.348 -7.305 1.00 79.94 92 VAL A CA 1
ATOM 682 C C . VAL A 1 92 ? 16.676 7.860 -5.909 1.00 79.94 92 VAL A C 1
ATOM 684 O O . VAL A 1 92 ? 15.951 7.188 -5.177 1.00 79.94 92 VAL A O 1
ATOM 687 N N . ILE A 1 93 ? 17.181 9.034 -5.520 1.00 78.12 93 ILE A N 1
ATOM 688 C CA . ILE A 1 93 ? 17.012 9.509 -4.143 1.00 78.12 93 ILE A CA 1
ATOM 689 C C . ILE A 1 93 ? 15.568 9.944 -3.888 1.00 78.12 93 ILE A C 1
ATOM 691 O O . ILE A 1 93 ? 15.022 9.570 -2.852 1.00 78.12 93 ILE A O 1
ATOM 695 N N . TRP A 1 94 ? 14.919 10.658 -4.814 1.00 77.94 94 TRP A N 1
ATOM 696 C CA . TRP A 1 94 ? 13.518 11.052 -4.641 1.00 77.94 94 TRP A CA 1
ATOM 697 C C . TRP A 1 94 ? 12.571 9.857 -4.650 1.00 77.94 94 TRP A C 1
ATOM 699 O O . TRP A 1 94 ? 11.723 9.778 -3.766 1.00 77.94 94 TRP A O 1
ATOM 709 N N . ASN A 1 95 ? 12.736 8.894 -5.565 1.00 80.50 95 ASN A N 1
ATOM 710 C CA . ASN A 1 95 ? 11.886 7.699 -5.561 1.00 80.50 95 ASN A CA 1
ATOM 711 C C . ASN A 1 95 ? 12.138 6.808 -4.345 1.00 80.50 95 ASN A C 1
ATOM 713 O O . ASN A 1 95 ? 11.187 6.277 -3.777 1.00 80.50 95 ASN A O 1
ATOM 717 N N . SER A 1 96 ? 13.390 6.668 -3.902 1.00 76.88 96 SER A N 1
ATOM 718 C CA . SER A 1 96 ? 13.699 5.892 -2.695 1.00 76.88 96 SER A CA 1
ATOM 719 C C . SER A 1 96 ? 13.145 6.567 -1.444 1.00 76.88 96 SER A C 1
ATOM 721 O O . SER A 1 96 ? 12.583 5.896 -0.583 1.00 76.88 96 SER A O 1
ATOM 723 N N . ALA A 1 97 ? 13.266 7.894 -1.348 1.00 74.38 97 ALA A N 1
ATOM 724 C CA . ALA A 1 97 ? 12.727 8.653 -0.231 1.00 74.38 97 ALA A CA 1
ATOM 725 C C . ALA A 1 97 ? 11.195 8.594 -0.213 1.00 74.38 97 ALA A C 1
ATOM 727 O O . ALA A 1 97 ? 10.627 8.254 0.819 1.00 74.38 97 ALA A O 1
ATOM 728 N N . ALA A 1 98 ? 10.540 8.821 -1.358 1.00 73.12 98 ALA A N 1
ATOM 729 C CA . ALA A 1 98 ? 9.091 8.691 -1.506 1.00 73.12 98 ALA A CA 1
ATOM 730 C C . ALA A 1 98 ? 8.611 7.281 -1.127 1.00 73.12 98 ALA A C 1
ATOM 732 O O . ALA A 1 98 ? 7.667 7.134 -0.349 1.00 73.12 98 ALA A O 1
ATOM 733 N N . GLY A 1 99 ? 9.314 6.250 -1.608 1.00 76.69 99 GLY A N 1
ATOM 734 C CA . GLY A 1 99 ? 9.060 4.854 -1.261 1.00 76.69 99 GLY A CA 1
ATOM 735 C C . GLY A 1 99 ? 9.171 4.599 0.239 1.00 76.69 99 GLY A C 1
ATOM 736 O O . GLY A 1 99 ? 8.259 4.026 0.826 1.00 76.69 99 GLY A O 1
ATOM 737 N N . PHE A 1 100 ? 10.229 5.088 0.889 1.00 72.31 100 PHE A N 1
ATOM 738 C CA . PHE A 1 100 ? 10.409 4.949 2.336 1.00 72.31 100 PHE A CA 1
ATOM 739 C C . PHE A 1 100 ? 9.300 5.648 3.129 1.00 72.31 100 PHE A C 1
ATOM 741 O O . PHE A 1 100 ? 8.806 5.110 4.119 1.00 72.31 100 PHE A O 1
ATOM 748 N N . THR A 1 101 ? 8.868 6.821 2.670 1.00 72.31 101 THR A N 1
ATOM 749 C CA . THR A 1 101 ? 7.849 7.620 3.359 1.00 72.31 101 THR A CA 1
ATOM 750 C C . THR A 1 101 ? 6.429 7.150 3.141 1.00 72.31 101 THR A C 1
ATOM 752 O O . THR A 1 101 ? 5.578 7.427 3.974 1.00 72.31 101 THR A O 1
ATOM 755 N N . ALA A 1 102 ? 6.175 6.384 2.086 1.00 74.25 102 ALA A N 1
ATOM 756 C CA . ALA A 1 102 ? 4.936 5.634 1.964 1.00 74.25 102 ALA A CA 1
ATOM 757 C C . ALA A 1 102 ? 5.014 4.315 2.752 1.00 74.25 102 ALA A C 1
ATOM 759 O O . ALA A 1 102 ? 4.162 4.036 3.590 1.00 74.25 102 ALA A O 1
ATOM 760 N N . MET A 1 103 ? 6.059 3.510 2.531 1.00 76.62 103 MET A N 1
ATOM 761 C CA . MET A 1 103 ? 6.134 2.146 3.058 1.00 76.62 103 MET A CA 1
ATOM 762 C C . MET A 1 103 ? 6.254 2.091 4.576 1.00 76.62 103 MET A C 1
ATOM 764 O O . MET A 1 103 ? 5.512 1.342 5.209 1.00 76.62 103 MET A O 1
ATOM 768 N N . LEU A 1 104 ? 7.196 2.830 5.172 1.00 75.56 104 LEU A N 1
ATOM 769 C CA . LEU A 1 104 ? 7.466 2.684 6.600 1.00 75.56 104 LEU A CA 1
ATOM 770 C C . LEU A 1 104 ? 6.247 3.093 7.442 1.00 75.56 104 LEU A C 1
ATOM 772 O O . LEU A 1 104 ? 5.829 2.283 8.271 1.00 75.56 104 LEU A O 1
ATOM 776 N N . PRO A 1 105 ? 5.608 4.260 7.227 1.00 75.56 105 PRO A N 1
ATOM 777 C CA . PRO A 1 105 ? 4.389 4.603 7.953 1.00 75.56 105 PRO A CA 1
ATOM 778 C C . PRO A 1 105 ? 3.265 3.588 7.743 1.00 75.56 105 PRO A C 1
ATOM 780 O O . PRO A 1 105 ? 2.630 3.202 8.721 1.00 75.56 105 PRO A O 1
ATOM 783 N N . SER A 1 106 ? 3.057 3.091 6.518 1.00 78.12 106 SER A N 1
ATOM 784 C CA . SER A 1 106 ? 2.041 2.068 6.244 1.00 78.12 106 SER A CA 1
ATOM 785 C C . SER A 1 106 ? 2.308 0.752 6.979 1.00 78.12 106 SER A C 1
ATOM 787 O O . SER A 1 106 ? 1.379 0.183 7.543 1.00 78.12 106 SER A O 1
ATOM 789 N N . LEU A 1 107 ? 3.560 0.287 7.042 1.00 80.00 107 LEU A N 1
ATOM 790 C CA . LEU A 1 107 ? 3.935 -0.917 7.795 1.00 80.00 107 LEU A CA 1
ATOM 791 C C . LEU A 1 107 ? 3.731 -0.731 9.299 1.00 80.00 107 LEU A C 1
ATOM 793 O O . LEU A 1 107 ? 3.184 -1.604 9.970 1.00 80.00 107 LEU A O 1
ATOM 797 N N . LEU A 1 108 ? 4.142 0.423 9.829 1.00 77.50 108 LEU A N 1
ATOM 798 C CA . LEU A 1 108 ? 3.948 0.759 11.237 1.00 77.50 108 LEU A CA 1
ATOM 799 C C . LEU A 1 108 ? 2.464 0.886 11.590 1.00 77.50 108 LEU A C 1
ATOM 801 O O . LEU A 1 108 ? 2.073 0.500 12.689 1.00 77.50 108 LEU A O 1
ATOM 805 N N . MET A 1 109 ? 1.650 1.418 10.678 1.00 76.88 109 MET A N 1
ATOM 806 C CA . MET A 1 109 ? 0.204 1.515 10.848 1.00 76.88 109 MET A CA 1
ATOM 807 C C . MET A 1 109 ? -0.443 0.134 10.808 1.00 76.88 109 MET A C 1
ATOM 809 O O . MET A 1 109 ? -1.189 -0.186 11.720 1.00 76.88 109 MET A O 1
ATOM 813 N N . ALA A 1 110 ? -0.084 -0.719 9.846 1.00 81.56 110 ALA A N 1
ATOM 814 C CA . ALA A 1 110 ? -0.574 -2.095 9.779 1.00 81.56 110 ALA A CA 1
ATOM 815 C C . ALA A 1 110 ? -0.226 -2.897 11.046 1.00 81.56 110 ALA A C 1
ATOM 817 O O . ALA A 1 110 ? -1.092 -3.558 11.615 1.00 81.5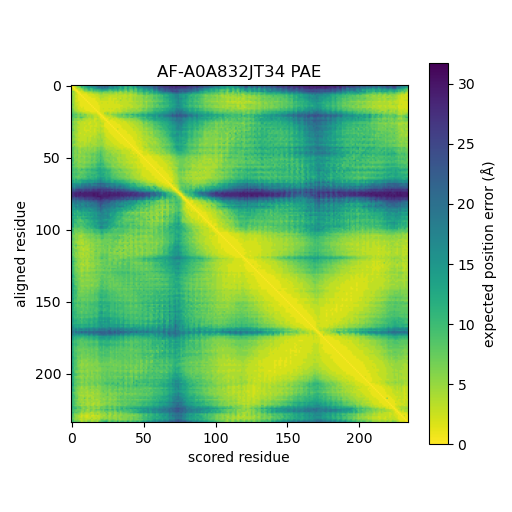6 110 ALA A O 1
ATOM 818 N N . ALA A 1 111 ? 1.014 -2.792 11.536 1.00 82.56 111 ALA A N 1
ATOM 819 C CA . ALA A 1 111 ? 1.436 -3.438 12.778 1.00 82.56 111 ALA A CA 1
ATOM 820 C C . ALA A 1 111 ? 0.666 -2.908 13.998 1.00 82.56 111 ALA A C 1
ATOM 822 O O . ALA A 1 111 ? 0.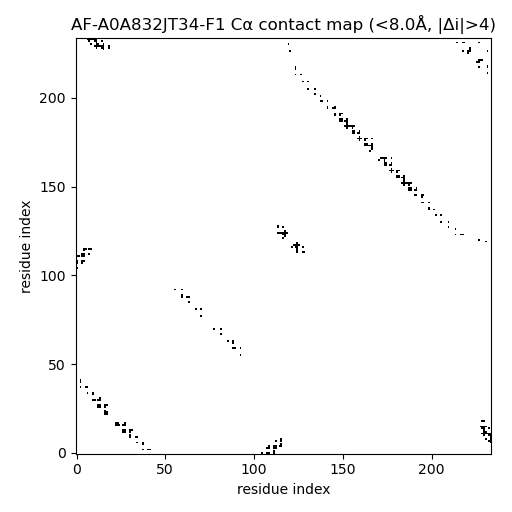254 -3.685 14.858 1.00 82.56 111 ALA A O 1
ATOM 823 N N . ALA A 1 112 ? 0.447 -1.592 14.065 1.00 80.81 112 ALA A N 1
ATOM 824 C CA . ALA A 1 112 ? -0.323 -0.970 15.133 1.00 80.81 112 ALA A CA 1
ATOM 825 C C . ALA A 1 112 ? -1.800 -1.389 15.096 1.00 80.81 112 ALA A C 1
ATOM 827 O O . ALA A 1 112 ? -2.341 -1.762 16.130 1.00 80.81 112 ALA A O 1
ATOM 828 N N . SER A 1 113 ? -2.435 -1.404 13.923 1.00 82.56 113 SER A N 1
ATOM 829 C CA . SER A 1 113 ? -3.812 -1.879 13.754 1.00 82.56 113 SER A CA 1
ATOM 830 C C . SER A 1 113 ? -3.952 -3.345 14.154 1.00 82.56 113 SER A C 1
ATOM 832 O O . SER A 1 113 ? -4.869 -3.687 14.891 1.00 82.56 113 SER A O 1
ATOM 834 N N . LEU A 1 114 ? -3.010 -4.205 13.757 1.00 86.25 114 LEU A N 1
ATOM 835 C CA . LEU A 1 114 ? -3.026 -5.616 14.141 1.00 86.25 114 LEU A CA 1
ATOM 836 C C . LEU A 1 114 ? -2.882 -5.803 15.659 1.00 86.25 114 LEU A C 1
ATOM 838 O O . LEU A 1 114 ? -3.587 -6.615 16.256 1.00 86.25 114 LEU A O 1
ATOM 842 N N . ALA A 1 115 ? -1.995 -5.032 16.291 1.00 84.94 115 ALA A N 1
ATOM 843 C CA . ALA A 1 115 ? -1.828 -5.041 17.739 1.00 84.94 115 ALA A CA 1
ATOM 844 C C . ALA A 1 115 ? -3.078 -4.516 18.468 1.00 84.94 115 ALA A C 1
ATOM 846 O O . ALA A 1 115 ? -3.462 -5.086 19.488 1.00 84.94 115 ALA A O 1
ATOM 847 N N . ALA A 1 116 ? -3.741 -3.485 17.934 1.00 83.56 116 ALA A N 1
ATOM 848 C CA . ALA A 1 116 ? -5.014 -2.997 18.458 1.00 83.56 116 ALA A CA 1
ATOM 849 C C . ALA A 1 116 ? -6.093 -4.086 18.369 1.00 83.56 116 ALA A C 1
ATOM 851 O O . ALA A 1 116 ? -6.676 -4.433 19.394 1.00 83.56 116 ALA A O 1
ATOM 852 N N . MET A 1 117 ? -6.279 -4.707 17.200 1.00 84.88 117 MET A N 1
ATOM 853 C CA . MET A 1 117 ? -7.230 -5.812 17.018 1.00 84.88 117 MET A CA 1
ATOM 854 C C . MET A 1 117 ? -6.965 -6.957 18.002 1.00 84.88 117 MET A C 1
ATOM 856 O O . MET A 1 117 ? -7.885 -7.407 18.676 1.00 84.88 117 MET A O 1
ATOM 860 N N . ALA A 1 118 ? -5.706 -7.384 18.148 1.00 87.38 118 ALA A N 1
ATOM 861 C CA . ALA A 1 118 ? -5.325 -8.439 19.086 1.00 87.38 118 ALA A CA 1
ATOM 862 C C . ALA A 1 118 ? -5.569 -8.058 20.558 1.00 87.38 118 ALA A C 1
ATOM 864 O O . ALA A 1 118 ? -5.869 -8.932 21.369 1.00 87.38 118 ALA A O 1
ATOM 865 N N . SER A 1 119 ? -5.446 -6.771 20.901 1.00 83.56 119 SER A N 1
ATOM 866 C CA . SER A 1 119 ? -5.733 -6.265 22.249 1.00 83.56 119 SER A CA 1
ATOM 867 C C . SER A 1 119 ? -7.229 -6.206 22.570 1.00 83.56 119 SER A C 1
ATOM 869 O O . SER A 1 119 ? -7.597 -6.293 23.739 1.00 83.56 119 SER A O 1
ATOM 871 N N . LEU A 1 120 ? -8.079 -6.068 21.546 1.00 82.31 120 LEU A N 1
ATOM 872 C CA . LEU A 1 120 ? -9.537 -6.095 21.677 1.00 82.31 120 LEU A CA 1
ATOM 873 C C . LEU A 1 120 ? -10.059 -7.531 21.747 1.00 82.31 120 LEU A C 1
ATOM 875 O O . LEU A 1 120 ? -10.820 -7.864 22.650 1.00 82.31 120 LEU A O 1
ATOM 879 N N . SER A 1 121 ? -9.618 -8.381 20.820 1.00 84.38 121 SER A N 1
ATOM 880 C CA . SER A 1 121 ? -9.929 -9.809 20.783 1.00 84.38 121 SER A CA 1
ATOM 881 C C . SER A 1 121 ? -8.782 -10.573 20.103 1.00 84.38 121 SER A C 1
ATOM 883 O O . SER A 1 121 ? -8.470 -10.313 18.935 1.00 84.38 121 SER A O 1
ATOM 885 N N . PRO A 1 122 ? -8.150 -11.560 20.773 1.00 87.50 122 PRO A N 1
ATOM 886 C CA . PRO A 1 122 ? -7.099 -12.374 20.162 1.00 87.50 122 PRO A CA 1
ATOM 887 C C . PRO A 1 122 ? -7.543 -13.069 18.868 1.00 87.50 122 PRO A C 1
ATOM 889 O O . PRO A 1 122 ? -6.740 -13.220 17.947 1.00 87.50 122 PRO A O 1
ATOM 892 N N . ALA A 1 123 ? -8.821 -13.453 18.766 1.00 87.81 123 ALA A N 1
ATOM 893 C CA . ALA A 1 123 ? -9.381 -14.061 17.563 1.00 87.81 123 ALA A CA 1
ATOM 894 C C . ALA A 1 123 ? -9.410 -13.073 16.383 1.00 87.81 123 ALA A C 1
ATOM 896 O O . ALA A 1 123 ? -9.012 -13.438 15.276 1.00 87.81 123 ALA A O 1
ATOM 897 N N . MET A 1 124 ? -9.776 -11.809 16.628 1.00 85.31 124 MET A N 1
ATOM 898 C CA . MET A 1 124 ? -9.718 -10.738 15.622 1.00 85.31 124 MET A CA 1
ATOM 899 C C . MET A 1 124 ? -8.285 -10.445 15.184 1.00 85.31 124 MET A C 1
ATOM 901 O O . MET A 1 124 ? -8.018 -10.288 13.992 1.00 85.31 124 MET A O 1
ATOM 905 N N . GLY A 1 125 ? -7.344 -10.433 16.132 1.00 88.38 125 GLY A N 1
ATOM 906 C CA . GLY A 1 125 ? -5.918 -10.315 15.832 1.00 88.38 125 GLY A CA 1
ATOM 907 C C . GLY A 1 125 ? -5.413 -11.442 14.924 1.00 88.38 125 GLY A C 1
ATOM 908 O O . GLY A 1 125 ? -4.745 -11.180 13.926 1.00 88.38 125 GLY A O 1
ATOM 909 N N . LEU A 1 126 ? -5.767 -12.697 15.218 1.00 91.44 126 LEU A N 1
ATOM 910 C CA . LEU A 1 126 ? -5.396 -13.848 14.386 1.00 91.44 126 LEU A CA 1
ATOM 911 C C . LEU A 1 126 ? -6.028 -13.787 12.992 1.00 91.44 126 LEU A C 1
ATOM 913 O O . LEU A 1 126 ? -5.347 -14.064 12.005 1.00 91.44 126 LEU A O 1
ATOM 917 N N . LEU A 1 127 ? -7.297 -13.385 12.897 1.00 90.56 127 LEU A N 1
ATOM 918 C CA . LEU A 1 127 ? -7.973 -13.175 11.619 1.00 90.56 127 LEU A CA 1
ATOM 919 C C . LEU A 1 127 ? -7.251 -12.111 10.783 1.00 90.56 127 LEU A C 1
ATOM 921 O O . LEU A 1 127 ? -6.927 -12.363 9.623 1.00 90.56 127 LEU A O 1
ATOM 925 N N . GLY A 1 128 ? -6.929 -10.961 11.380 1.00 88.62 128 GLY A N 1
ATOM 926 C CA . GLY A 1 128 ? -6.157 -9.908 10.723 1.00 88.62 128 GLY A CA 1
ATOM 927 C C . GLY A 1 128 ? -4.775 -10.389 10.271 1.00 88.62 128 GLY A C 1
ATOM 928 O O . GLY A 1 128 ? -4.360 -10.107 9.151 1.00 88.62 128 GLY A O 1
ATOM 929 N N . ALA A 1 129 ? -4.076 -11.180 11.088 1.00 91.38 129 ALA A N 1
ATOM 930 C CA . ALA A 1 129 ? -2.762 -11.726 10.740 1.00 91.38 129 ALA A CA 1
ATOM 931 C C . ALA A 1 129 ? -2.834 -12.776 9.618 1.00 91.38 129 ALA A C 1
ATOM 933 O O . ALA A 1 129 ? -1.917 -12.869 8.798 1.00 91.38 129 ALA A O 1
ATOM 934 N N . SER A 1 130 ? -3.925 -13.545 9.549 1.00 91.25 130 SER A N 1
ATOM 935 C CA . SER A 1 130 ? -4.111 -14.628 8.573 1.00 91.25 130 SER A CA 1
ATOM 936 C C . SER A 1 130 ? -4.095 -14.157 7.116 1.00 91.25 130 SER A C 1
ATOM 938 O O . SER A 1 130 ? -3.838 -14.948 6.209 1.00 91.25 130 SER A O 1
ATOM 940 N N . ILE A 1 131 ? -4.315 -12.860 6.888 1.00 88.69 131 ILE A N 1
ATOM 941 C CA . ILE A 1 131 ? -4.334 -12.248 5.560 1.00 88.69 131 ILE A CA 1
ATOM 942 C C . ILE A 1 131 ? -2.944 -11.896 5.028 1.00 88.69 131 ILE A C 1
ATOM 944 O O . ILE A 1 131 ? -2.762 -11.697 3.826 1.00 88.69 131 ILE A O 1
ATOM 948 N N . ILE A 1 132 ? -1.946 -11.835 5.912 1.00 90.12 132 ILE A N 1
ATOM 949 C CA . ILE A 1 132 ? -0.582 -11.451 5.550 1.00 90.12 132 ILE A CA 1
ATOM 950 C C . ILE A 1 132 ? 0.042 -12.488 4.601 1.00 90.12 132 ILE A C 1
ATOM 952 O O . ILE A 1 132 ? 0.518 -12.075 3.542 1.00 90.12 132 ILE A O 1
ATOM 956 N N . PRO A 1 133 ? 0.014 -13.810 4.885 1.00 91.50 133 PRO A N 1
ATOM 957 C CA . PRO A 1 133 ? 0.564 -14.810 3.970 1.00 91.50 133 PRO A CA 1
ATOM 958 C C . PRO A 1 133 ? -0.018 -14.781 2.544 1.00 91.50 133 PRO A C 1
ATOM 960 O O . PRO A 1 133 ? 0.779 -14.743 1.604 1.00 91.50 133 PRO A O 1
ATOM 963 N N . PRO A 1 134 ? -1.352 -14.759 2.317 1.00 89.75 134 PRO A N 1
ATOM 964 C CA . PRO A 1 134 ? -1.884 -14.712 0.957 1.00 89.75 134 PRO A CA 1
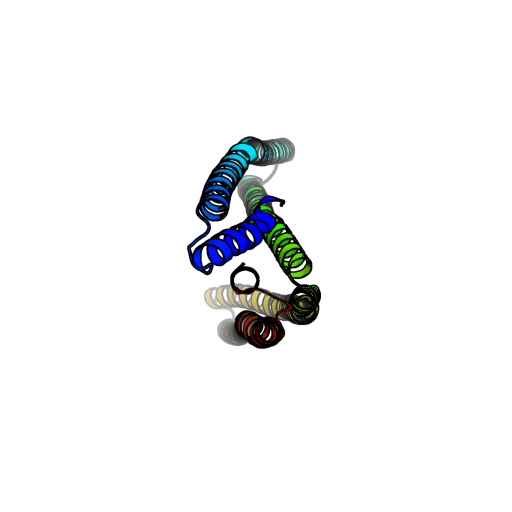ATOM 965 C C . PRO A 1 134 ? -1.537 -13.403 0.235 1.00 89.75 134 PRO A C 1
ATOM 967 O O . PRO A 1 134 ? -1.194 -13.445 -0.946 1.00 89.75 134 PRO A O 1
ATOM 970 N N . LEU A 1 135 ? -1.539 -12.254 0.922 1.00 89.00 135 LEU A N 1
ATOM 971 C CA . LEU A 1 135 ? -1.105 -10.986 0.319 1.00 89.00 135 LEU A CA 1
ATOM 972 C C . LEU A 1 135 ? 0.380 -10.996 -0.051 1.00 89.00 135 LEU A C 1
ATOM 974 O O . LEU A 1 135 ? 0.744 -10.526 -1.131 1.00 89.00 135 LEU A O 1
ATOM 978 N N . ALA A 1 136 ? 1.235 -11.550 0.810 1.00 91.38 136 ALA A N 1
ATOM 979 C CA . ALA A 1 136 ? 2.657 -11.704 0.532 1.00 91.38 136 ALA A CA 1
ATOM 980 C C . ALA A 1 136 ? 2.884 -12.605 -0.690 1.00 91.38 136 ALA A C 1
ATOM 982 O O . ALA A 1 136 ? 3.627 -12.225 -1.593 1.00 91.38 136 ALA A O 1
ATOM 983 N N . ALA A 1 137 ? 2.176 -13.735 -0.773 1.00 91.75 137 ALA A N 1
ATOM 984 C CA . ALA A 1 137 ? 2.253 -14.651 -1.908 1.00 91.75 137 ALA A CA 1
ATOM 985 C C . ALA A 1 137 ? 1.809 -13.989 -3.226 1.00 91.75 137 ALA A C 1
ATOM 987 O O . ALA A 1 137 ? 2.499 -14.106 -4.240 1.00 91.75 137 ALA A O 1
ATOM 988 N N . VAL A 1 138 ? 0.695 -13.247 -3.217 1.00 92.31 138 VAL A N 1
ATOM 989 C CA . VAL A 1 138 ? 0.212 -12.492 -4.389 1.00 92.31 138 VAL A CA 1
ATOM 990 C C . VAL A 1 138 ? 1.212 -11.410 -4.801 1.00 92.31 138 VAL A C 1
ATOM 992 O O . VAL A 1 138 ? 1.486 -11.244 -5.990 1.00 92.31 138 VAL A O 1
ATOM 995 N N . THR A 1 139 ? 1.793 -10.700 -3.833 1.00 92.94 139 THR A N 1
ATOM 996 C CA . THR A 1 139 ? 2.784 -9.641 -4.081 1.00 92.94 139 THR A CA 1
ATOM 997 C C . THR A 1 139 ? 4.079 -10.205 -4.661 1.00 92.94 139 THR A C 1
ATOM 999 O O . THR A 1 139 ? 4.599 -9.670 -5.639 1.00 92.94 139 THR A O 1
ATOM 1002 N N . GLU A 1 140 ? 4.589 -11.307 -4.109 1.00 94.69 140 GLU A N 1
ATOM 1003 C CA . GLU A 1 140 ? 5.783 -11.990 -4.613 1.00 94.69 140 GLU A CA 1
ATOM 1004 C C . GLU A 1 140 ? 5.556 -12.535 -6.027 1.00 94.69 140 GLU A C 1
ATOM 1006 O O . GLU A 1 140 ? 6.396 -12.347 -6.915 1.00 94.69 140 GLU A O 1
ATOM 1011 N N . PHE A 1 141 ? 4.403 -13.170 -6.258 1.00 93.88 141 PHE A N 1
ATOM 1012 C CA . PHE A 1 141 ? 4.005 -13.647 -7.578 1.00 93.88 141 PHE A CA 1
ATOM 1013 C C . PHE A 1 141 ? 3.969 -12.501 -8.592 1.00 93.88 141 PHE A C 1
ATOM 1015 O O . PHE A 1 141 ? 4.597 -12.600 -9.648 1.00 93.88 141 PHE A O 1
ATOM 1022 N N . TYR A 1 142 ? 3.287 -11.405 -8.256 1.00 96.12 142 TYR A N 1
ATOM 1023 C CA . TYR A 1 142 ? 3.210 -10.216 -9.095 1.00 96.12 142 TYR A CA 1
ATOM 1024 C C . TYR A 1 142 ? 4.603 -9.664 -9.406 1.00 96.12 142 TYR A C 1
ATOM 1026 O O . TYR A 1 142 ? 4.956 -9.550 -10.577 1.00 96.12 142 TYR A O 1
ATOM 1034 N N . GLY A 1 143 ? 5.429 -9.413 -8.386 1.00 93.94 143 GLY A N 1
ATOM 1035 C CA . GLY A 1 143 ? 6.764 -8.839 -8.559 1.00 93.94 143 GLY A CA 1
ATOM 1036 C C . GLY A 1 143 ? 7.641 -9.656 -9.509 1.00 93.94 143 GLY A C 1
ATOM 1037 O O . GLY A 1 143 ? 8.234 -9.106 -10.435 1.00 93.94 143 GLY A O 1
ATOM 1038 N N . ARG A 1 144 ? 7.662 -10.987 -9.353 1.00 94.69 144 ARG A N 1
ATOM 1039 C CA . ARG A 1 144 ? 8.433 -11.875 -10.241 1.00 94.69 144 ARG A CA 1
ATOM 1040 C C . ARG A 1 144 ? 7.914 -11.863 -11.676 1.00 94.69 144 ARG A C 1
ATOM 1042 O O . ARG A 1 144 ? 8.704 -11.826 -12.617 1.00 94.69 144 ARG A O 1
ATOM 1049 N N . ARG A 1 145 ? 6.596 -11.938 -11.857 1.00 95.38 145 ARG A N 1
ATOM 1050 C CA . ARG A 1 145 ? 5.978 -12.079 -13.182 1.00 95.38 145 ARG A CA 1
ATOM 1051 C C . ARG A 1 145 ? 5.963 -10.775 -13.969 1.00 95.38 145 ARG A C 1
ATOM 1053 O O . ARG A 1 145 ? 6.226 -10.801 -15.171 1.00 95.38 145 ARG A O 1
ATOM 1060 N N . VAL A 1 146 ? 5.713 -9.648 -13.304 1.00 96.00 146 VAL A N 1
ATOM 1061 C CA . VAL A 1 146 ? 5.773 -8.330 -13.941 1.00 96.00 146 VAL A CA 1
ATOM 1062 C C . VAL A 1 146 ? 7.195 -8.001 -14.369 1.00 96.00 146 VAL A C 1
ATOM 1064 O O . VAL A 1 146 ? 7.367 -7.487 -15.468 1.00 96.00 146 VAL A O 1
ATOM 1067 N N . GLU A 1 147 ? 8.216 -8.343 -13.578 1.00 93.75 147 GLU A N 1
ATOM 1068 C CA . GLU A 1 147 ? 9.603 -8.046 -13.955 1.00 93.75 147 GLU A CA 1
ATOM 1069 C C . GLU A 1 147 ? 10.036 -8.841 -15.194 1.00 93.75 147 GLU A C 1
ATOM 1071 O O . GLU A 1 147 ? 10.640 -8.291 -16.113 1.00 93.75 147 GLU A O 1
ATOM 1076 N N . GLN A 1 148 ? 9.637 -10.113 -15.285 1.00 92.81 148 GLN A N 1
ATOM 1077 C CA . GLN A 1 148 ? 9.842 -10.921 -16.491 1.00 92.81 148 GLN A CA 1
ATOM 1078 C C . GLN A 1 148 ? 9.109 -10.349 -17.713 1.00 92.81 148 GLN A C 1
ATOM 1080 O O . GLN A 1 148 ? 9.626 -10.396 -18.824 1.00 92.81 148 GLN A O 1
ATOM 1085 N N . ALA A 1 149 ? 7.899 -9.813 -17.538 1.00 94.00 149 ALA A N 1
ATOM 1086 C CA . ALA A 1 149 ? 7.163 -9.194 -18.638 1.00 94.00 149 ALA A CA 1
ATOM 1087 C C . ALA A 1 149 ? 7.762 -7.835 -19.046 1.00 94.00 149 ALA A C 1
ATOM 1089 O O . ALA A 1 149 ? 7.826 -7.531 -20.236 1.00 94.00 149 ALA A O 1
ATOM 1090 N N . ARG A 1 150 ? 8.261 -7.052 -18.082 1.00 94.88 150 ARG A N 1
ATOM 1091 C CA . ARG A 1 150 ? 8.952 -5.773 -18.308 1.00 94.88 150 ARG A CA 1
ATOM 1092 C C . ARG A 1 150 ? 10.287 -5.943 -19.013 1.00 94.88 150 ARG A C 1
ATOM 1094 O O . ARG A 1 150 ? 10.625 -5.114 -19.848 1.00 94.88 150 ARG A O 1
ATOM 1101 N N . SER A 1 151 ? 11.048 -6.995 -18.719 1.00 92.94 151 SER A N 1
ATOM 1102 C CA . SER A 1 151 ? 12.301 -7.249 -19.442 1.00 92.94 151 SER A CA 1
ATOM 1103 C C . SER A 1 151 ? 12.045 -7.544 -20.925 1.00 92.94 151 SER A C 1
ATOM 1105 O O . SER A 1 151 ? 12.753 -7.022 -21.786 1.00 92.94 151 SER A O 1
ATOM 1107 N N . VAL A 1 152 ? 10.985 -8.303 -21.224 1.00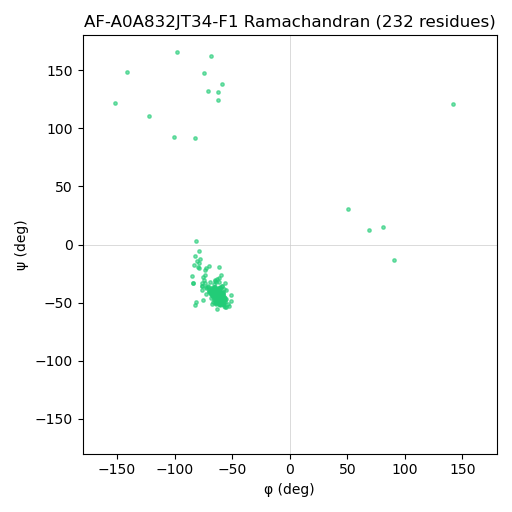 91.62 152 VAL A N 1
ATOM 1108 C CA . VAL A 1 152 ? 10.515 -8.575 -22.590 1.00 91.62 152 VAL A CA 1
ATOM 1109 C C . VAL A 1 152 ? 10.038 -7.294 -23.276 1.00 91.62 152 VAL A C 1
ATOM 1111 O O . VAL A 1 152 ? 10.474 -7.005 -24.387 1.00 91.62 152 VAL A O 1
ATOM 1114 N N . GLU A 1 153 ? 9.179 -6.517 -22.614 1.00 95.06 153 GLU A N 1
ATOM 1115 C CA . GLU A 1 153 ? 8.669 -5.236 -23.118 1.00 95.06 153 GLU A CA 1
ATOM 1116 C C . GLU A 1 153 ? 9.818 -4.281 -23.469 1.00 95.06 153 GLU A C 1
ATOM 1118 O O . GLU A 1 153 ? 9.939 -3.881 -24.625 1.00 95.06 153 GLU A O 1
ATOM 1123 N N . ARG A 1 154 ? 10.740 -4.020 -22.537 1.00 94.81 154 ARG A N 1
ATOM 1124 C CA . ARG A 1 154 ? 11.895 -3.137 -22.767 1.00 94.81 154 ARG A CA 1
ATOM 1125 C C . ARG A 1 154 ? 12.773 -3.603 -23.924 1.00 94.81 154 ARG A C 1
ATOM 1127 O O . ARG A 1 154 ? 13.211 -2.782 -24.725 1.00 94.81 154 ARG A O 1
ATOM 1134 N N . SER A 1 155 ? 13.025 -4.910 -24.027 1.00 94.81 155 SER A N 1
ATOM 1135 C CA . SER A 1 155 ? 13.858 -5.467 -25.097 1.00 94.81 155 SER A CA 1
ATOM 1136 C C . SER A 1 155 ? 13.242 -5.232 -26.477 1.00 94.81 155 SER A C 1
ATOM 1138 O O . SER A 1 155 ? 13.936 -4.750 -27.372 1.00 94.81 155 SER A O 1
ATOM 1140 N N . TYR A 1 156 ? 11.949 -5.520 -26.646 1.00 95.19 156 TYR A N 1
ATOM 1141 C CA . TYR A 1 156 ? 11.268 -5.339 -27.931 1.00 95.19 156 TYR A CA 1
ATOM 1142 C C . TYR A 1 156 ? 10.962 -3.876 -28.248 1.00 95.19 156 TYR A C 1
ATOM 1144 O O . TYR A 1 156 ? 10.983 -3.497 -29.417 1.00 95.19 156 TYR A O 1
ATOM 1152 N N . TYR A 1 157 ? 10.777 -3.032 -27.231 1.00 94.81 157 TYR A N 1
ATOM 1153 C CA . TYR A 1 157 ? 10.701 -1.587 -27.416 1.00 94.81 157 TYR A CA 1
ATOM 1154 C C . TYR A 1 157 ? 12.000 -1.040 -28.020 1.00 94.81 157 TYR A C 1
ATOM 1156 O O . TYR A 1 157 ? 11.972 -0.388 -29.062 1.00 94.81 157 TYR A O 1
ATOM 1164 N N . SER A 1 158 ? 13.157 -1.373 -27.436 1.00 93.19 158 SER A N 1
ATOM 1165 C CA . SER A 1 158 ? 14.457 -0.960 -27.979 1.00 93.19 158 SER A CA 1
ATOM 1166 C C . SER A 1 158 ? 14.710 -1.511 -29.385 1.00 93.19 158 SER A C 1
ATOM 1168 O O . SER A 1 158 ? 15.197 -0.774 -30.240 1.00 93.19 158 SER A O 1
ATOM 1170 N N . GLN A 1 159 ? 14.338 -2.769 -29.654 1.00 93.31 159 GLN A N 1
ATOM 1171 C CA . GLN A 1 159 ? 14.418 -3.342 -31.004 1.00 93.31 159 GLN A CA 1
ATOM 1172 C C . GLN A 1 159 ? 13.531 -2.587 -31.998 1.00 93.31 159 GLN A C 1
ATOM 1174 O O . GLN A 1 159 ? 13.987 -2.297 -33.098 1.00 93.31 159 GLN A O 1
ATOM 1179 N N . SER A 1 160 ? 12.315 -2.192 -31.607 1.00 95.00 160 SER A N 1
ATOM 1180 C CA . SER A 1 160 ? 11.427 -1.422 -32.484 1.00 95.00 160 SER A CA 1
ATOM 1181 C C . SER A 1 160 ? 12.026 -0.069 -32.881 1.00 95.00 160 SER A C 1
ATOM 1183 O O . SER A 1 160 ? 11.939 0.310 -34.044 1.00 95.00 160 SER A O 1
ATOM 1185 N N . ILE A 1 161 ? 12.712 0.623 -31.962 1.00 94.06 161 ILE A N 1
ATOM 1186 C CA . ILE A 1 161 ? 13.394 1.890 -32.269 1.00 94.06 161 ILE A CA 1
ATOM 1187 C C . ILE A 1 161 ? 14.514 1.653 -33.286 1.00 94.06 161 ILE A C 1
ATOM 1189 O O . ILE A 1 161 ? 14.602 2.366 -34.283 1.00 94.06 161 ILE A O 1
ATOM 1193 N N . HIS A 1 162 ? 15.334 0.623 -33.069 1.00 93.44 162 HIS A N 1
ATOM 1194 C CA . HIS A 1 162 ? 16.440 0.311 -33.969 1.00 93.44 162 HIS A CA 1
ATOM 1195 C C . HIS A 1 162 ? 15.957 -0.133 -35.360 1.00 93.44 162 HIS A C 1
ATOM 1197 O O . HIS A 1 162 ? 16.460 0.342 -36.374 1.00 93.44 162 HIS A O 1
ATOM 1203 N N . SER A 1 163 ? 14.938 -0.993 -35.440 1.00 92.38 163 SER A N 1
ATOM 1204 C CA . SER A 1 163 ? 14.353 -1.408 -36.721 1.00 92.38 163 SER A CA 1
ATOM 1205 C C . SER A 1 163 ? 13.671 -0.248 -37.454 1.00 92.38 163 SER A C 1
ATOM 1207 O O . SER A 1 163 ? 13.731 -0.193 -38.683 1.00 92.38 163 SER A O 1
ATOM 1209 N N . ALA A 1 164 ? 13.067 0.703 -36.731 1.00 92.94 164 ALA A N 1
ATOM 1210 C CA . ALA A 1 164 ? 12.519 1.921 -37.325 1.00 92.94 164 ALA A CA 1
ATOM 1211 C C . ALA A 1 164 ? 13.619 2.796 -37.944 1.00 92.94 164 ALA A C 1
ATOM 1213 O O . ALA A 1 164 ? 13.466 3.257 -39.071 1.00 92.94 164 ALA A O 1
ATOM 1214 N N . GLU A 1 165 ? 14.744 2.978 -37.250 1.00 93.75 165 GLU A N 1
ATOM 1215 C CA . GLU A 1 165 ? 15.910 3.702 -37.772 1.00 93.75 165 GLU A CA 1
ATOM 1216 C C . GLU A 1 165 ? 16.450 3.050 -39.054 1.00 93.75 165 GLU A C 1
ATOM 1218 O O . GLU A 1 165 ? 16.608 3.722 -40.073 1.00 93.75 165 GLU A O 1
ATOM 1223 N N . ARG A 1 166 ? 16.639 1.725 -39.048 1.00 92.38 166 ARG A N 1
ATOM 1224 C CA . ARG A 1 166 ? 17.072 0.955 -40.228 1.00 92.38 166 ARG A CA 1
ATOM 1225 C C . ARG A 1 166 ? 16.110 1.114 -41.408 1.00 92.38 166 ARG A C 1
ATOM 1227 O O . ARG A 1 166 ? 16.546 1.313 -42.540 1.00 92.38 166 ARG A O 1
ATOM 1234 N N . TYR A 1 167 ? 14.800 1.069 -41.152 1.00 92.19 167 TYR A N 1
ATOM 1235 C CA . TYR A 1 167 ? 13.780 1.296 -42.178 1.00 92.19 167 TYR A CA 1
ATOM 1236 C C . TYR A 1 167 ? 13.854 2.710 -42.769 1.00 92.19 167 TYR A C 1
ATOM 1238 O O . TYR A 1 167 ? 13.832 2.861 -43.990 1.00 92.19 167 TYR A O 1
ATOM 1246 N N . LEU A 1 168 ? 13.983 3.736 -41.924 1.00 93.19 168 LEU A N 1
ATOM 1247 C CA . LEU A 1 168 ? 14.110 5.130 -42.362 1.00 93.19 168 LEU A CA 1
ATOM 1248 C C . LEU A 1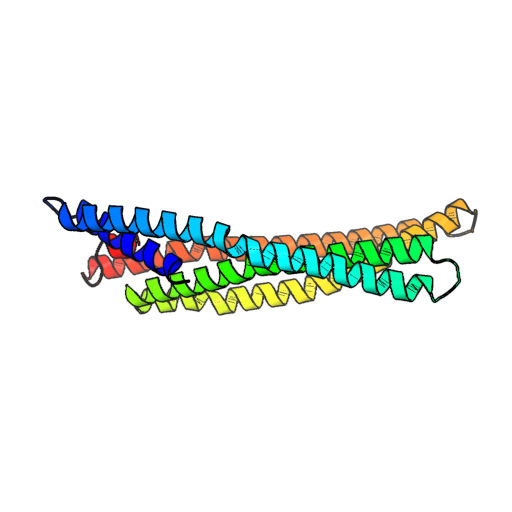 168 ? 15.388 5.371 -43.178 1.00 93.19 168 LEU A C 1
ATOM 1250 O O . LEU A 1 168 ? 15.381 6.195 -44.090 1.00 93.19 168 LEU A O 1
ATOM 1254 N N . ASN A 1 169 ? 16.447 4.609 -42.904 1.00 94.38 169 ASN A N 1
ATOM 1255 C CA . ASN A 1 169 ? 17.700 4.628 -43.660 1.00 94.38 169 ASN A CA 1
ATOM 1256 C C . ASN A 1 169 ? 17.656 3.792 -44.957 1.00 94.38 169 ASN A C 1
ATOM 1258 O O . ASN A 1 169 ? 18.661 3.697 -45.661 1.00 94.38 169 ASN A O 1
ATOM 1262 N N . GLY A 1 170 ? 16.506 3.202 -45.303 1.00 90.25 170 GLY A N 1
ATOM 1263 C CA . GLY A 1 170 ? 16.303 2.470 -46.556 1.00 90.25 170 GLY A CA 1
ATOM 1264 C C . GLY A 1 170 ? 16.825 1.032 -46.552 1.00 90.25 170 GLY A C 1
ATOM 1265 O O . GLY A 1 170 ? 16.950 0.427 -47.618 1.00 90.25 170 GLY A O 1
ATOM 1266 N N . GLU A 1 171 ? 17.125 0.457 -45.385 1.00 90.81 171 GLU A N 1
ATOM 1267 C CA . GLU A 1 171 ? 17.566 -0.933 -45.295 1.00 90.81 171 GLU A CA 1
ATOM 1268 C C . GLU A 1 171 ? 16.422 -1.917 -45.585 1.00 90.81 171 GLU A C 1
ATOM 1270 O O . GLU A 1 171 ? 15.321 -1.837 -45.025 1.00 90.81 171 GLU A O 1
ATOM 1275 N N . ALA A 1 172 ? 16.700 -2.903 -46.440 1.00 85.75 172 ALA A N 1
ATOM 1276 C CA . ALA A 1 172 ? 15.746 -3.956 -46.768 1.00 85.75 172 ALA A CA 1
ATOM 1277 C C . ALA A 1 172 ? 15.391 -4.785 -45.519 1.00 85.75 172 ALA A C 1
ATOM 1279 O O . ALA A 1 172 ? 16.267 -5.242 -44.788 1.00 85.75 172 ALA A O 1
ATOM 1280 N N . GLY A 1 173 ? 14.093 -5.000 -45.287 1.00 84.56 173 GLY A N 1
ATOM 1281 C CA . GLY A 1 173 ? 13.584 -5.785 -44.155 1.00 84.56 173 GLY A CA 1
ATOM 1282 C C . GLY A 1 173 ? 13.298 -4.989 -42.875 1.00 84.56 173 GLY A C 1
ATOM 1283 O O . GLY A 1 173 ? 12.559 -5.493 -42.028 1.00 84.56 173 GLY A O 1
ATOM 1284 N N . GLY A 1 174 ? 13.759 -3.734 -42.764 1.00 87.62 174 GLY A N 1
ATOM 1285 C CA . GLY A 1 174 ? 13.550 -2.899 -41.571 1.00 87.62 174 GLY A CA 1
ATOM 1286 C C . GLY A 1 174 ? 12.076 -2.745 -41.170 1.00 87.62 174 GLY A C 1
ATOM 1287 O O . GLY A 1 174 ? 11.743 -2.855 -39.993 1.00 87.62 174 GLY A O 1
ATOM 1288 N N . LEU A 1 175 ? 11.165 -2.602 -42.144 1.00 91.38 175 LEU A N 1
ATOM 1289 C CA . LEU A 1 175 ? 9.719 -2.496 -41.888 1.00 91.38 175 LEU A CA 1
ATOM 1290 C C . LEU A 1 175 ? 9.117 -3.785 -41.299 1.00 91.38 175 LEU A C 1
ATOM 1292 O O . LEU A 1 175 ? 8.286 -3.735 -40.395 1.00 91.38 175 LEU A O 1
ATOM 1296 N N . SER A 1 176 ? 9.540 -4.949 -41.801 1.00 93.75 176 SER A N 1
ATOM 1297 C CA . SER A 1 176 ? 9.045 -6.245 -41.318 1.00 93.75 176 SER A CA 1
ATOM 1298 C C . SER A 1 176 ? 9.546 -6.540 -39.905 1.00 93.75 176 SER A C 1
ATOM 1300 O O . SER A 1 176 ? 8.792 -7.036 -39.064 1.00 93.75 176 SER A O 1
ATOM 1302 N N . GLU A 1 177 ? 10.815 -6.232 -39.628 1.00 93.00 177 GLU A N 1
ATOM 1303 C CA . GLU A 1 177 ? 11.389 -6.346 -38.286 1.00 93.00 177 GLU A CA 1
ATOM 1304 C C . GLU A 1 177 ? 10.737 -5.369 -37.303 1.00 93.00 177 GLU A C 1
ATOM 1306 O O . GLU A 1 177 ? 10.471 -5.739 -36.158 1.00 93.00 177 GLU A O 1
ATOM 1311 N N . PHE A 1 178 ? 10.420 -4.152 -37.754 1.00 94.00 178 PHE A N 1
ATOM 1312 C CA . PHE A 1 178 ? 9.706 -3.157 -36.961 1.00 94.00 178 PHE A CA 1
ATOM 1313 C C . PHE A 1 178 ? 8.321 -3.656 -36.538 1.00 94.00 178 PHE A C 1
ATOM 1315 O O . PHE A 1 178 ? 8.030 -3.679 -35.343 1.00 94.00 178 PHE A O 1
ATOM 1322 N N . HIS A 1 179 ? 7.500 -4.131 -37.483 1.00 95.62 179 HIS A N 1
ATOM 1323 C CA . HIS A 1 179 ? 6.183 -4.701 -37.169 1.00 95.62 179 HIS A CA 1
ATOM 1324 C C . HIS A 1 179 ? 6.292 -5.890 -36.209 1.00 95.62 179 HIS A C 1
ATOM 1326 O O . HIS A 1 179 ? 5.609 -5.925 -35.189 1.00 95.62 179 HIS A O 1
ATOM 1332 N N . THR A 1 180 ? 7.219 -6.816 -36.472 1.00 96.00 180 THR A N 1
ATOM 1333 C CA . THR A 1 180 ? 7.435 -7.982 -35.600 1.00 96.00 180 THR A CA 1
ATOM 1334 C C . THR A 1 180 ? 7.836 -7.563 -34.182 1.00 96.00 180 THR A C 1
ATOM 1336 O O . THR A 1 180 ? 7.372 -8.148 -33.202 1.00 96.00 180 THR A O 1
ATOM 1339 N N . SER A 1 181 ? 8.695 -6.550 -34.055 1.00 95.12 181 SER A N 1
ATOM 1340 C CA . SER A 1 181 ? 9.136 -6.027 -32.758 1.00 95.12 181 SER A CA 1
ATOM 1341 C C . SER A 1 181 ? 7.993 -5.338 -32.016 1.00 95.12 181 SER A C 1
ATOM 1343 O O . SER A 1 181 ? 7.836 -5.559 -30.817 1.00 95.12 181 SER A O 1
ATOM 1345 N N . LEU A 1 182 ? 7.150 -4.575 -32.717 1.00 95.94 182 LEU A N 1
ATOM 1346 C CA . LEU A 1 182 ? 5.964 -3.952 -32.131 1.00 95.94 182 LEU A CA 1
ATOM 1347 C C . LEU A 1 182 ? 4.928 -4.974 -31.658 1.00 95.94 182 LEU A C 1
ATOM 1349 O O . LEU A 1 182 ? 4.408 -4.826 -30.554 1.00 95.94 182 LEU A O 1
ATOM 1353 N N . ASP A 1 183 ? 4.665 -6.031 -32.425 1.00 97.06 183 ASP A N 1
ATOM 1354 C CA . ASP A 1 183 ? 3.729 -7.086 -32.017 1.00 97.06 183 ASP A CA 1
ATOM 1355 C C . ASP A 1 183 ? 4.208 -7.793 -30.742 1.00 97.06 183 ASP A C 1
ATOM 1357 O O . ASP A 1 183 ? 3.434 -8.066 -29.818 1.00 97.06 183 ASP A O 1
ATOM 1361 N N . ARG A 1 184 ? 5.517 -8.056 -30.649 1.00 95.94 184 ARG A N 1
ATOM 1362 C CA . ARG A 1 184 ? 6.123 -8.664 -29.458 1.00 95.94 184 ARG A CA 1
ATOM 1363 C C . ARG A 1 184 ? 6.159 -7.707 -28.268 1.00 95.94 184 ARG A C 1
ATOM 1365 O O . ARG A 1 184 ? 5.929 -8.147 -27.139 1.00 95.94 184 ARG A O 1
ATOM 1372 N N . TRP A 1 185 ? 6.397 -6.420 -28.504 1.00 96.44 185 TRP A N 1
ATOM 1373 C CA . TRP A 1 185 ? 6.291 -5.375 -27.486 1.00 96.44 185 TRP A CA 1
ATOM 1374 C C . TRP A 1 185 ? 4.865 -5.280 -26.934 1.00 96.44 185 TRP A C 1
ATOM 1376 O O . TRP A 1 185 ? 4.673 -5.351 -25.717 1.00 96.44 185 TRP A O 1
ATOM 1386 N N . LEU A 1 186 ? 3.858 -5.238 -27.813 1.00 95.69 186 LEU A N 1
ATOM 1387 C CA . LEU A 1 186 ? 2.445 -5.228 -27.441 1.00 95.69 186 LEU A CA 1
ATOM 1388 C C . LEU A 1 186 ? 2.076 -6.469 -26.619 1.00 95.69 186 LEU A C 1
ATOM 1390 O O . LEU A 1 186 ? 1.415 -6.352 -25.587 1.00 95.69 186 LEU A O 1
ATOM 1394 N N . ALA A 1 187 ? 2.545 -7.655 -27.015 1.00 95.38 187 ALA A N 1
ATOM 1395 C CA . ALA A 1 187 ? 2.354 -8.876 -26.235 1.00 95.38 187 ALA A CA 1
ATOM 1396 C C . ALA A 1 187 ? 2.995 -8.787 -24.834 1.00 95.38 187 ALA A C 1
ATOM 1398 O O . ALA A 1 187 ? 2.418 -9.274 -23.858 1.00 95.38 187 ALA A O 1
ATOM 1399 N N . GLY A 1 188 ? 4.163 -8.144 -24.716 1.00 94.44 188 GLY A N 1
ATOM 1400 C CA . GLY A 1 188 ? 4.804 -7.825 -23.439 1.00 94.44 188 GLY A CA 1
ATOM 1401 C C . GLY A 1 188 ? 3.933 -6.920 -22.564 1.00 94.44 188 GLY A C 1
ATOM 1402 O O . GLY A 1 188 ? 3.643 -7.270 -21.419 1.00 94.44 188 GLY A O 1
ATOM 1403 N N . ILE A 1 189 ? 3.432 -5.815 -23.122 1.00 96.31 189 ILE A N 1
ATOM 1404 C CA . ILE A 1 189 ? 2.522 -4.889 -22.430 1.00 96.31 189 ILE A CA 1
ATOM 1405 C C . ILE A 1 189 ? 1.242 -5.584 -21.981 1.00 96.31 189 ILE A C 1
ATOM 1407 O O . ILE A 1 189 ? 0.847 -5.442 -20.825 1.00 96.31 189 ILE A O 1
ATOM 1411 N N . MET A 1 190 ? 0.601 -6.371 -22.846 1.00 97.50 190 MET A N 1
ATOM 1412 C CA . MET A 1 190 ? -0.625 -7.086 -22.482 1.00 97.50 190 MET A CA 1
ATOM 1413 C C . MET A 1 190 ? -0.405 -8.036 -21.298 1.00 97.50 190 MET A C 1
ATOM 1415 O O . MET A 1 190 ? -1.274 -8.147 -20.432 1.00 97.50 190 MET A O 1
ATOM 1419 N N . ARG A 1 191 ? 0.768 -8.678 -21.203 1.00 96.69 191 ARG A N 1
ATOM 1420 C CA . ARG A 1 191 ? 1.134 -9.493 -20.032 1.00 96.69 191 ARG A CA 1
ATOM 1421 C C . ARG A 1 191 ? 1.313 -8.649 -18.774 1.00 96.69 191 ARG A C 1
ATOM 1423 O O . ARG A 1 191 ? 0.831 -9.061 -17.723 1.00 96.69 191 ARG A O 1
ATOM 1430 N N . ILE A 1 192 ? 1.967 -7.490 -18.868 1.00 96.75 192 ILE A N 1
ATOM 1431 C CA . ILE A 1 192 ? 2.093 -6.548 -17.741 1.00 96.75 192 ILE A CA 1
ATOM 1432 C C . ILE A 1 192 ? 0.700 -6.141 -17.252 1.00 96.75 192 ILE A C 1
ATOM 1434 O O . ILE A 1 192 ? 0.396 -6.317 -16.077 1.00 96.75 192 ILE A O 1
ATOM 1438 N N . ILE A 1 193 ? -0.177 -5.696 -18.160 1.00 97.19 193 ILE A N 1
ATOM 1439 C CA . ILE A 1 193 ? -1.554 -5.299 -17.834 1.00 97.19 193 ILE A CA 1
ATOM 1440 C C . ILE A 1 193 ? -2.306 -6.449 -17.164 1.00 97.19 193 ILE A C 1
ATOM 1442 O O . ILE A 1 193 ? -2.982 -6.236 -16.159 1.00 97.19 193 ILE A O 1
ATOM 1446 N N . HIS A 1 194 ? -2.187 -7.670 -17.689 1.00 97.12 194 HIS A N 1
ATOM 1447 C CA . HIS A 1 194 ? -2.816 -8.842 -17.090 1.00 97.12 194 HIS A CA 1
ATOM 1448 C C . HIS A 1 194 ? -2.361 -9.052 -15.639 1.00 97.12 194 HIS A C 1
ATOM 1450 O O . HIS A 1 194 ? -3.201 -9.166 -14.747 1.00 97.12 194 HIS A O 1
ATOM 1456 N N . TYR A 1 195 ? -1.051 -9.052 -15.382 1.00 97.19 195 TYR A N 1
ATOM 1457 C CA . TYR A 1 195 ? -0.518 -9.215 -14.030 1.00 97.19 195 TYR A CA 1
ATOM 1458 C C . TYR A 1 195 ? -0.925 -8.068 -13.095 1.00 97.19 195 TYR A C 1
ATOM 1460 O O . TYR A 1 195 ? -1.297 -8.341 -11.954 1.00 97.19 195 TYR A O 1
ATOM 1468 N N . ASP A 1 196 ? -0.954 -6.822 -13.578 1.00 95.50 196 ASP A N 1
ATOM 1469 C CA . ASP A 1 196 ? -1.482 -5.679 -12.825 1.00 95.50 196 ASP A CA 1
ATOM 1470 C C . ASP A 1 196 ? -2.945 -5.912 -12.433 1.00 95.50 196 ASP A C 1
ATOM 1472 O O . ASP A 1 196 ? -3.321 -5.723 -11.277 1.00 95.50 196 ASP A O 1
ATOM 1476 N N . ARG A 1 197 ? -3.795 -6.331 -13.382 1.00 96.19 197 ARG A N 1
ATOM 1477 C CA . ARG A 1 197 ? -5.221 -6.571 -13.111 1.00 96.19 197 ARG A CA 1
ATOM 1478 C C . ARG A 1 197 ? -5.420 -7.698 -12.103 1.00 96.19 197 ARG A C 1
ATOM 1480 O O . ARG A 1 197 ? -6.246 -7.544 -11.211 1.00 96.19 197 ARG A O 1
ATOM 1487 N N . VAL A 1 198 ? -4.654 -8.785 -12.203 1.00 94.44 198 VAL A N 1
ATOM 1488 C CA . VAL A 1 198 ? -4.704 -9.900 -11.243 1.00 94.44 198 VAL A CA 1
ATOM 1489 C C . VAL A 1 198 ? -4.275 -9.447 -9.847 1.00 94.44 198 VAL A C 1
ATOM 1491 O O . VAL A 1 198 ? -4.953 -9.774 -8.871 1.00 94.44 198 VAL A O 1
ATOM 1494 N N . PHE A 1 199 ? -3.195 -8.671 -9.739 1.00 94.44 199 PHE A N 1
ATOM 1495 C CA . PHE A 1 199 ? -2.719 -8.128 -8.466 1.00 94.44 199 PHE A CA 1
ATOM 1496 C C . PHE A 1 199 ? -3.769 -7.224 -7.809 1.00 94.44 199 PHE A C 1
ATOM 1498 O O . PHE A 1 199 ? -4.152 -7.457 -6.662 1.00 94.44 199 PHE A O 1
ATOM 1505 N N . TRP A 1 200 ? -4.299 -6.248 -8.553 1.00 92.38 200 TRP A N 1
ATOM 1506 C CA . TRP A 1 200 ? -5.315 -5.324 -8.046 1.00 92.38 200 TRP A CA 1
ATOM 1507 C C . TRP A 1 200 ? -6.624 -6.024 -7.688 1.00 92.38 200 TRP A C 1
ATOM 1509 O O . TRP A 1 200 ? -7.185 -5.753 -6.631 1.00 92.38 200 TRP A O 1
ATOM 1519 N N . PHE A 1 201 ? -7.096 -6.947 -8.528 1.00 95.00 201 PHE A N 1
ATOM 1520 C CA . PHE A 1 201 ? -8.289 -7.738 -8.233 1.00 95.00 201 PHE A CA 1
ATOM 1521 C C . PHE A 1 201 ? -8.121 -8.541 -6.940 1.00 95.00 201 PHE A C 1
ATOM 1523 O O . PHE A 1 201 ? -8.985 -8.489 -6.070 1.00 95.00 201 PHE A O 1
ATOM 1530 N N . SER A 1 202 ? -6.990 -9.234 -6.788 1.00 91.69 202 SER A N 1
ATOM 1531 C CA . SER A 1 202 ? -6.701 -10.034 -5.594 1.00 91.69 202 SER A CA 1
ATOM 1532 C C . SER A 1 202 ? -6.626 -9.155 -4.345 1.00 91.69 202 SER A C 1
ATOM 1534 O O . SER A 1 202 ? -7.241 -9.476 -3.333 1.00 91.69 202 SER A O 1
ATOM 1536 N N . GLY A 1 203 ? -5.936 -8.014 -4.426 1.00 87.56 203 GLY A N 1
ATOM 1537 C CA . GLY A 1 203 ? -5.853 -7.051 -3.328 1.00 87.56 203 GLY A CA 1
ATOM 1538 C C . GLY A 1 203 ? -7.219 -6.496 -2.917 1.00 87.56 203 GLY A C 1
ATOM 1539 O O . GLY A 1 203 ? -7.511 -6.428 -1.727 1.00 87.56 203 GLY A O 1
ATOM 1540 N N . LEU A 1 204 ? -8.084 -6.161 -3.879 1.00 88.94 204 LEU A N 1
ATOM 1541 C CA . LEU A 1 204 ? -9.442 -5.676 -3.607 1.00 88.94 204 LEU A CA 1
ATOM 1542 C C . LEU A 1 204 ? -10.346 -6.764 -3.024 1.00 88.94 204 LEU A C 1
ATOM 1544 O O . LEU A 1 204 ? -11.072 -6.497 -2.071 1.00 88.94 204 LEU A O 1
ATOM 1548 N N . ALA A 1 205 ? -10.290 -7.985 -3.557 1.00 90.25 205 ALA A N 1
ATOM 1549 C CA . ALA A 1 205 ? -11.063 -9.111 -3.040 1.00 90.25 205 ALA A CA 1
ATOM 1550 C C . ALA A 1 205 ? -10.704 -9.404 -1.577 1.00 90.25 205 ALA A C 1
ATOM 1552 O O . ALA A 1 205 ? -11.585 -9.583 -0.740 1.00 90.25 205 ALA A O 1
ATOM 1553 N N . VAL A 1 206 ? -9.408 -9.384 -1.263 1.00 86.69 206 VAL A N 1
ATOM 1554 C CA . VAL A 1 206 ? -8.879 -9.556 0.092 1.00 86.69 206 VAL A CA 1
ATOM 1555 C C . VAL A 1 206 ? -9.244 -8.366 0.994 1.00 86.69 206 VAL A C 1
ATOM 1557 O O . VAL A 1 206 ? -9.680 -8.551 2.128 1.00 86.69 206 VAL A O 1
ATOM 1560 N N . GLY A 1 207 ? -9.125 -7.139 0.484 1.00 82.25 207 GLY A N 1
ATOM 1561 C CA . GLY A 1 207 ? -9.487 -5.921 1.211 1.00 82.25 207 GLY A CA 1
ATOM 1562 C C . GLY A 1 207 ? -10.981 -5.813 1.526 1.00 82.25 207 GLY A C 1
ATOM 1563 O O . GLY A 1 207 ? -11.340 -5.248 2.553 1.00 82.25 207 GLY A O 1
ATOM 1564 N N . ALA A 1 208 ? -11.850 -6.377 0.684 1.00 85.69 208 ALA A N 1
ATOM 1565 C CA . ALA A 1 208 ? -13.292 -6.427 0.916 1.00 85.69 208 ALA A CA 1
ATOM 1566 C C . ALA A 1 208 ? -13.714 -7.605 1.809 1.00 85.69 208 ALA A C 1
ATOM 1568 O O . ALA A 1 208 ? -14.666 -7.480 2.580 1.00 85.69 208 ALA A O 1
ATOM 1569 N N . SER A 1 209 ? -13.021 -8.745 1.734 1.00 88.19 209 SER A N 1
ATOM 1570 C CA . SER A 1 209 ? -13.376 -9.933 2.516 1.00 88.19 209 SER A CA 1
ATOM 1571 C C . SER A 1 209 ? -13.024 -9.801 3.996 1.00 88.19 209 SER A C 1
ATOM 1573 O O . SER A 1 209 ? -13.767 -10.308 4.834 1.00 88.19 209 SER A O 1
ATOM 1575 N N . LEU A 1 210 ? -11.944 -9.092 4.343 1.00 86.00 210 LEU A N 1
ATOM 1576 C CA . LEU A 1 210 ? -11.522 -8.944 5.737 1.00 86.00 210 LEU A CA 1
ATOM 1577 C C . LEU A 1 210 ? -12.537 -8.183 6.605 1.00 86.00 210 LEU A C 1
ATOM 1579 O O . LEU A 1 210 ? -12.918 -8.734 7.636 1.00 86.00 210 LEU A O 1
ATOM 1583 N N . PRO A 1 211 ? -13.037 -6.988 6.225 1.00 86.06 211 PRO A N 1
ATOM 1584 C CA . PRO A 1 211 ? -14.082 -6.312 6.991 1.00 86.06 211 PRO A CA 1
ATOM 1585 C C . PRO A 1 211 ? -15.340 -7.169 7.152 1.00 86.06 211 PRO A C 1
ATOM 1587 O O . PRO A 1 211 ? -15.926 -7.194 8.228 1.00 86.06 211 PRO A O 1
ATOM 1590 N N . LEU A 1 212 ? -15.730 -7.922 6.115 1.00 89.62 212 LEU A N 1
ATOM 1591 C CA . LEU A 1 212 ? -16.872 -8.838 6.191 1.00 89.62 212 LEU A CA 1
ATOM 1592 C C . LEU A 1 212 ? -16.631 -9.972 7.194 1.00 89.62 212 LEU A C 1
ATOM 1594 O O . LEU A 1 212 ? -17.514 -10.285 7.989 1.00 89.62 212 LEU A O 1
ATOM 1598 N N . ALA A 1 213 ? -15.437 -10.565 7.189 1.00 90.38 213 ALA A N 1
ATOM 1599 C CA . ALA A 1 213 ? -15.068 -11.615 8.131 1.00 90.38 213 ALA A CA 1
ATOM 1600 C C . ALA A 1 213 ? -14.994 -11.091 9.575 1.00 90.38 213 ALA A C 1
ATOM 1602 O O . ALA A 1 213 ? -15.491 -11.756 10.484 1.00 90.38 213 ALA A O 1
ATOM 1603 N N . VAL A 1 214 ? -14.429 -9.893 9.778 1.00 88.44 214 VAL A N 1
ATOM 1604 C CA . VAL A 1 214 ? -14.387 -9.204 11.079 1.00 88.44 214 VAL A CA 1
ATOM 1605 C C . VAL A 1 214 ? -15.800 -8.925 11.582 1.00 88.44 214 VAL A C 1
ATOM 1607 O O . VAL A 1 214 ? -16.101 -9.241 12.727 1.00 88.44 214 VAL A O 1
ATOM 1610 N N . LEU A 1 215 ? -16.690 -8.399 10.736 1.00 89.25 215 LEU A N 1
ATOM 1611 C CA . LEU A 1 215 ? -18.082 -8.138 11.108 1.00 89.25 215 LEU A CA 1
ATOM 1612 C C . LEU A 1 215 ? -18.825 -9.420 11.482 1.00 89.25 215 LEU A C 1
ATOM 1614 O O . LEU A 1 215 ? -19.529 -9.442 12.488 1.00 89.25 215 LEU A O 1
ATOM 1618 N N . TRP A 1 216 ? -18.657 -10.492 10.706 1.00 90.44 216 TRP A N 1
ATOM 1619 C CA . TRP A 1 216 ? -19.313 -11.767 10.988 1.00 90.44 216 TRP A CA 1
ATOM 1620 C C . TRP A 1 216 ? -18.835 -12.350 12.321 1.00 90.44 216 TRP A C 1
ATOM 1622 O O . TRP A 1 216 ? -19.645 -12.614 13.211 1.00 90.44 216 TRP A O 1
ATOM 1632 N N . LEU A 1 217 ? -17.523 -12.533 12.489 1.00 89.75 217 LEU A N 1
ATOM 1633 C CA . LEU A 1 217 ? -16.965 -13.062 13.735 1.00 89.75 217 LEU A CA 1
ATOM 1634 C C . LEU A 1 217 ? -17.279 -12.139 14.918 1.00 89.75 217 LEU A C 1
ATOM 1636 O O . LEU A 1 217 ? -17.583 -12.611 16.011 1.00 89.75 217 LEU A O 1
ATOM 1640 N N . GLY A 1 218 ? -17.260 -10.829 14.686 1.00 87.75 218 GLY A N 1
ATOM 1641 C CA . GLY A 1 218 ? -17.493 -9.819 15.700 1.00 87.75 218 GLY A CA 1
ATOM 1642 C C . GLY A 1 218 ? -18.930 -9.809 16.195 1.00 87.75 218 GLY A C 1
ATOM 1643 O O . GLY A 1 218 ? -19.153 -9.677 17.395 1.00 87.75 218 GLY A O 1
ATOM 1644 N N . LEU A 1 219 ? -19.901 -10.040 15.308 1.00 89.50 219 LEU A N 1
ATOM 1645 C CA . LEU A 1 219 ? -21.301 -10.218 15.687 1.00 89.50 219 LEU A CA 1
ATOM 1646 C C . LEU A 1 219 ? -21.480 -11.453 16.580 1.00 89.50 219 LEU A C 1
ATOM 1648 O O . LEU A 1 219 ? -22.142 -11.372 17.610 1.00 89.50 219 LEU A O 1
ATOM 1652 N N . ALA A 1 220 ? -20.827 -12.567 16.242 1.00 88.31 220 ALA A N 1
ATOM 1653 C CA . ALA A 1 220 ? -20.883 -13.781 17.056 1.00 88.31 220 ALA A CA 1
ATOM 1654 C C . ALA A 1 220 ? -20.242 -13.594 18.448 1.00 88.31 220 ALA A C 1
ATOM 1656 O O . ALA A 1 220 ? -20.728 -14.154 19.430 1.00 88.31 220 ALA A O 1
ATOM 1657 N N . GLU A 1 221 ? -19.160 -12.818 18.559 1.00 87.62 221 GLU A N 1
ATOM 1658 C CA . GLU A 1 221 ? -18.551 -12.459 19.851 1.00 87.62 221 GLU A CA 1
ATOM 1659 C C . GLU A 1 221 ? -19.415 -11.476 20.656 1.00 87.62 221 GLU A C 1
ATOM 1661 O O . GLU A 1 221 ? -19.513 -11.588 21.880 1.00 87.62 221 GLU A O 1
ATOM 1666 N N . LEU A 1 222 ? -20.095 -10.553 19.976 1.00 88.75 222 LEU A N 1
ATOM 1667 C CA . LEU A 1 222 ? -21.033 -9.621 20.593 1.00 88.75 222 LEU A CA 1
ATOM 1668 C C . LEU A 1 222 ? -22.246 -10.351 21.188 1.00 88.75 222 LEU A C 1
ATOM 1670 O O . LEU A 1 222 ? -22.609 -10.109 22.337 1.00 88.75 222 LEU A O 1
ATOM 1674 N N . GLU A 1 223 ? -22.831 -11.295 20.446 1.00 89.25 223 GLU A N 1
ATOM 1675 C CA . GLU A 1 223 ? -23.949 -12.131 20.909 1.00 89.25 223 GLU A CA 1
ATOM 1676 C C . GLU A 1 223 ? -23.578 -12.995 22.122 1.00 89.25 223 GLU A C 1
ATOM 1678 O O . GLU A 1 223 ? -24.410 -13.247 22.992 1.00 89.25 223 GLU A O 1
ATOM 1683 N N . ARG A 1 224 ? -22.315 -13.424 22.214 1.00 88.69 224 ARG A N 1
ATOM 1684 C CA . ARG A 1 224 ? -21.782 -14.176 23.363 1.00 88.69 224 ARG A CA 1
ATOM 1685 C C . ARG A 1 224 ? -21.440 -13.291 24.563 1.00 88.69 224 ARG A C 1
ATOM 1687 O O . ARG A 1 224 ? -21.055 -13.818 25.604 1.00 88.69 224 ARG A O 1
ATOM 1694 N N . GLY A 1 225 ? -21.537 -11.968 24.423 1.00 83.69 225 GLY A N 1
ATOM 1695 C CA . GLY A 1 225 ? -21.146 -11.002 25.447 1.00 83.69 225 GLY A CA 1
ATOM 1696 C C . GLY A 1 225 ? -19.637 -10.936 25.700 1.00 83.69 225 GLY A C 1
ATOM 1697 O O . GLY A 1 225 ? -19.221 -10.341 26.692 1.00 83.69 225 GLY A O 1
ATOM 1698 N N . SER A 1 226 ? -18.806 -11.534 24.835 1.00 83.31 226 SER A N 1
ATOM 1699 C CA . SER A 1 226 ? -17.342 -11.481 24.957 1.00 83.31 226 SER A CA 1
ATOM 1700 C C . SER A 1 226 ? -16.751 -10.177 24.421 1.00 83.31 226 SER A C 1
ATOM 1702 O O . SER A 1 226 ? -15.598 -9.867 24.708 1.00 83.31 226 SER A O 1
ATOM 1704 N N . MET A 1 227 ? -17.536 -9.407 23.663 1.00 84.31 227 MET A N 1
ATOM 1705 C CA . MET A 1 227 ? -17.147 -8.126 23.082 1.00 84.31 227 MET A CA 1
ATOM 1706 C C . MET A 1 227 ? -18.314 -7.129 23.145 1.00 84.31 227 MET A C 1
ATOM 1708 O O . MET A 1 227 ? -19.476 -7.521 23.064 1.00 84.31 227 MET A O 1
ATOM 1712 N N . ASN A 1 228 ? -18.018 -5.833 23.287 1.00 86.75 228 ASN A N 1
ATOM 1713 C CA . ASN A 1 228 ? -19.027 -4.769 23.239 1.00 86.75 228 ASN A CA 1
ATOM 1714 C C . ASN A 1 228 ? -19.086 -4.104 21.849 1.00 86.75 228 ASN A C 1
ATOM 1716 O O . ASN A 1 228 ? -18.181 -4.265 21.031 1.00 86.75 228 ASN A O 1
ATOM 1720 N N . VAL A 1 229 ? -20.149 -3.335 21.584 1.00 86.38 229 VAL A N 1
ATOM 1721 C CA . VAL A 1 229 ? -20.360 -2.663 20.283 1.00 86.38 229 VAL A CA 1
ATOM 1722 C C . VAL A 1 229 ? -19.202 -1.722 19.942 1.00 86.38 229 VAL A C 1
ATOM 1724 O O . VAL A 1 229 ? -18.807 -1.627 18.783 1.00 86.38 229 VAL A O 1
ATOM 1727 N N . GLY A 1 230 ? -18.620 -1.061 20.945 1.00 82.94 230 GLY A N 1
ATOM 1728 C CA . GLY A 1 230 ? -17.453 -0.215 20.730 1.00 82.94 230 GLY A CA 1
ATOM 1729 C C . GLY A 1 230 ? -16.239 -0.998 20.243 1.00 82.94 230 GLY A C 1
ATOM 1730 O O . GLY A 1 230 ? -15.552 -0.542 19.342 1.00 82.94 230 GLY A O 1
ATOM 1731 N N . ALA A 1 231 ? -15.983 -2.187 20.782 1.00 83.31 231 ALA A N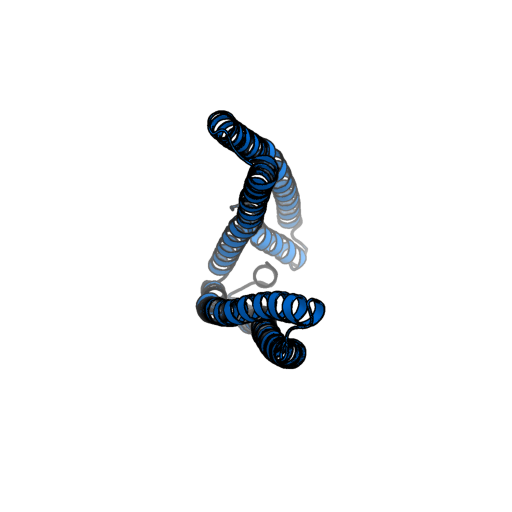 1
ATOM 1732 C CA . ALA A 1 231 ? -14.828 -3.004 20.422 1.00 83.31 231 ALA A CA 1
ATOM 1733 C C . ALA A 1 231 ? -14.966 -3.633 19.030 1.00 83.31 231 ALA A C 1
ATOM 1735 O O . ALA A 1 231 ? -13.959 -3.970 18.426 1.00 83.31 231 ALA A O 1
ATOM 1736 N N . LEU A 1 232 ? -16.191 -3.741 18.505 1.00 85.00 232 LEU A N 1
ATOM 1737 C CA . LEU A 1 232 ? -16.427 -4.065 17.097 1.00 85.00 232 LEU A CA 1
ATOM 1738 C C . LEU A 1 232 ? -16.178 -2.866 16.167 1.00 85.00 232 LEU A C 1
ATOM 1740 O O . LEU A 1 232 ? -15.808 -3.047 15.010 1.00 85.00 232 LEU A O 1
ATOM 1744 N N . ALA A 1 233 ? -16.453 -1.652 16.647 1.00 83.25 233 ALA A N 1
ATOM 1745 C CA . ALA A 1 233 ? -16.359 -0.426 15.857 1.00 83.25 233 ALA A CA 1
ATOM 1746 C C . ALA A 1 233 ? -14.946 0.179 15.815 1.00 83.25 233 ALA A C 1
ATOM 1748 O O . ALA A 1 233 ? -14.633 0.909 14.873 1.00 83.25 233 ALA A O 1
ATOM 1749 N N . GLY A 1 234 ? -14.141 -0.068 16.851 1.00 70.00 234 GLY A N 1
ATOM 1750 C CA . GLY A 1 234 ? -12.747 0.364 16.963 1.00 70.00 234 GLY A CA 1
ATOM 1751 C C . GLY A 1 234 ? -11.789 -0.603 16.295 1.00 70.00 234 GLY A C 1
ATOM 1752 O O . GLY A 1 234 ? -10.942 -0.119 15.514 1.00 70.00 234 GLY A O 1
#

Secondary structure (DSSP, 8-state):
-HHHHHHHHHHHHHHHHHHSSS--HHHHHHHHHHHHHHHHHHHHHHHHTHHHHHHHHHHHHHHHHHHHHHHHHS-SSHHHHHHHHHHHHHHHHHHHHHHHHHHHHHHHHHHHHHHHHHHH-HHHHHHHHHTHHHHHHHHHHHHHHHHHHHHHHHHHHHHHHHHHHHHHTT-TTHHHHHHHHHHHHHHHHHHHHHHHHHHHHHHHHHHHHHHHHHHHHHHHHHHTTSS-HHHHH-